Protein AF-A0A929GVY5-F1 (afdb_monomer)

Nearest PDB structures (foldseek):
  7og7-assembly1_A  TM=8.952E-01  e=3.297E-06  Shewanella denitrificans OS217
  3lay-assembly1_G  TM=7.480E-01  e=1.542E+00  Salmonella enterica subsp. enterica serovar Typhimurium
  7xgf-assembly2_D  TM=5.429E-01  e=2.972E-01  synthetic construct
  7xgg-assembly2_D  TM=5.400E-01  e=7.371E-01  synthetic construct

Sequence (280 aa):
MKRARIVMIVMQVFLVLAIASTSLAEEGCPGCGLEITEASPKFTVYYNDGGEKTFGCPHCAMEEVLKGNVKSAKAMDYLRREMIDAKGAFYLKDTEVGGCCEPFWLSFATRKEAEKFSKGFGGEVLAYDEALKVIEAEAGKGRHSHGKGHLCGTMAGMHRGGYIHNYVSMYKNHSKELGLTQSQIAKLSAIDDECSKSCNSLSSKIAGEEESLNKLMQDETINVKAIKKKIKEIHNLRTKLEISHFEHLGKVQKILSLEQRKQCKKMCNKKMGSGWPMTH

Foldseek 3Di:
DVVVVVVVVVVVVVVVPPPPPPPPPQQAFPQPRHGADPLFWWKKFAFPVGDIGIGRAPLSVLVVVVVPRTDFMWTQANPPRDTDGLQQKKKFFQWQDHDHDPVHIHIHNDQVVSVVSCVVTNGDIGHNVRSSVVSVVVVVPPDDDPPPDDDLDPDPGDPPLVCLLVVLVLCLVCVVVLVPDPVLNVQSVVLNVVLSVLSNVLVVVLVVLVVVLVVQVPDPDRPPVVNVVSVVVNVVSSVVNNVSSVVSVVSNVVSHDPVSVVSSVVVVCVVDVDDDPDDD

Secondary structure (DSSP, 8-state):
-HHHHHHHHHHHHHHTTS-----------TTT-----TTS--EEEEETTS-EEEESSHHHHHHHHTTS-EEEEEEEBTTT--EEESTT-EEEEEES--SSSSSEEEEES-HHHHHHHHHHH--EEEEHHHHHHHHHHHHTS------SS------SS---SHHHHHHHHHHHHTTTTTT--HHHHHHHHHHHHHHHHHHHHHHHHHHHHHHHHHHHHSSSS--HHHHHHHHHHHHHHHHHHHHHHHHHHHHHHHHS-HHHHHHHHHHHHHHSSS--S---

Solvent-accessible surface area (backbone atoms only — not comparable to full-atom values): 16202 Å² total; per-residue (Å²): 121,73,70,66,56,52,56,53,50,54,56,53,59,63,64,70,73,76,71,82,70,73,80,78,71,86,68,30,14,83,71,80,58,50,75,64,53,95,84,33,48,47,16,38,41,32,31,72,90,72,50,73,51,64,19,28,27,54,62,53,38,45,59,54,48,72,71,64,63,58,66,49,47,31,29,26,20,67,88,79,69,44,79,38,59,34,76,72,22,22,35,32,37,56,24,82,68,71,69,67,60,86,72,14,43,48,35,24,74,41,62,70,56,38,51,56,48,23,76,78,39,46,42,50,75,27,48,40,72,55,46,48,51,53,51,54,59,50,66,74,50,72,82,78,74,87,64,100,59,89,75,85,65,99,60,91,90,74,93,67,70,70,56,58,57,52,51,47,46,50,52,59,76,41,22,79,84,54,68,56,49,73,68,48,50,52,52,46,50,53,49,46,52,51,46,53,52,50,50,53,55,42,52,53,51,36,52,55,42,49,53,53,41,54,52,52,71,68,45,100,62,82,51,63,72,61,48,56,51,41,53,50,53,38,52,53,43,51,51,50,51,55,51,48,47,53,54,51,50,53,52,52,56,72,67,47,52,73,63,44,52,52,50,50,53,51,52,54,55,71,79,36,97,76,89,76,100,73,88,124

pLDDT: mean 75.65, std 19.76, range [28.97, 98.44]

Structure (mmCIF, N/CA/C/O backbone):
data_AF-A0A929GVY5-F1
#
_entry.id   AF-A0A929GVY5-F1
#
loop_
_atom_site.group_PDB
_atom_site.id
_atom_site.type_symbol
_atom_site.label_atom_id
_atom_site.label_alt_id
_atom_site.label_comp_id
_atom_site.label_asym_id
_atom_site.label_entity_id
_atom_site.label_seq_id
_atom_site.pdbx_PDB_ins_code
_atom_site.Cartn_x
_atom_site.Cartn_y
_atom_site.Cartn_z
_atom_site.occupancy
_atom_site.B_iso_or_equiv
_atom_site.auth_seq_id
_atom_site.auth_comp_id
_atom_site.auth_asym_id
_atom_site.auth_atom_id
_atom_site.pdbx_PDB_model_num
ATOM 1 N N . MET A 1 1 ? 4.838 -6.419 74.921 1.00 54.88 1 MET A N 1
ATOM 2 C CA . MET A 1 1 ? 5.769 -6.143 73.796 1.00 54.88 1 MET A CA 1
ATOM 3 C C . MET A 1 1 ? 5.779 -7.192 72.672 1.00 54.88 1 MET A C 1
ATOM 5 O O . MET A 1 1 ? 6.062 -6.818 71.544 1.00 54.88 1 MET A O 1
ATOM 9 N N . LYS A 1 2 ? 5.449 -8.478 72.907 1.00 49.06 2 LYS A N 1
ATOM 10 C CA . LYS A 1 2 ? 5.465 -9.517 71.846 1.00 49.06 2 LYS A CA 1
ATOM 11 C C . LYS A 1 2 ? 4.244 -9.503 70.900 1.00 49.06 2 LYS A C 1
ATOM 13 O O . LYS A 1 2 ? 4.397 -9.793 69.723 1.00 49.06 2 LYS A O 1
ATOM 18 N N . ARG A 1 3 ? 3.058 -9.090 71.373 1.00 50.12 3 ARG A N 1
ATOM 19 C CA . ARG A 1 3 ? 1.821 -9.033 70.556 1.00 50.12 3 ARG A CA 1
ATOM 20 C C . ARG A 1 3 ? 1.791 -7.880 69.537 1.00 50.12 3 ARG A C 1
ATOM 22 O O . ARG A 1 3 ? 1.293 -8.067 6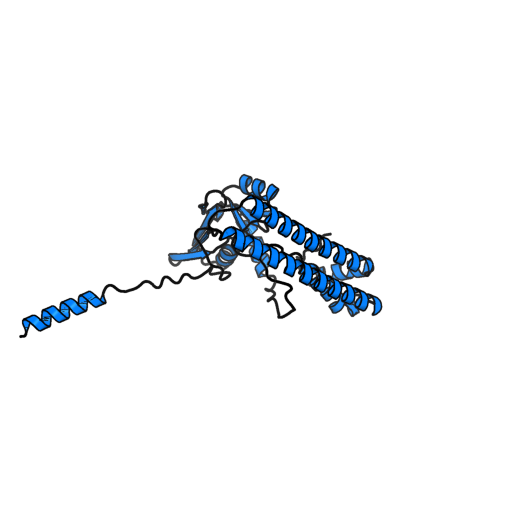8.438 1.00 50.12 3 ARG A O 1
ATOM 29 N N . ALA A 1 4 ? 2.409 -6.739 69.850 1.00 49.00 4 ALA A N 1
ATOM 30 C CA . ALA A 1 4 ? 2.492 -5.590 68.938 1.00 49.00 4 ALA A CA 1
ATOM 31 C C . ALA A 1 4 ? 3.437 -5.825 67.739 1.00 49.00 4 ALA A C 1
ATOM 33 O O . ALA A 1 4 ? 3.231 -5.262 66.670 1.00 49.00 4 ALA A O 1
ATOM 34 N N . ARG A 1 5 ? 4.444 -6.700 67.891 1.00 51.56 5 ARG A N 1
ATOM 35 C CA . ARG A 1 5 ? 5.364 -7.070 66.801 1.00 51.56 5 ARG A CA 1
ATOM 36 C C . ARG A 1 5 ? 4.730 -8.010 65.772 1.00 51.56 5 ARG A C 1
ATOM 38 O O . ARG A 1 5 ? 5.064 -7.920 64.602 1.00 51.56 5 ARG A O 1
ATOM 45 N N . ILE A 1 6 ? 3.793 -8.863 66.185 1.00 52.28 6 ILE A N 1
ATOM 46 C CA . ILE A 1 6 ? 3.123 -9.815 65.283 1.00 52.28 6 ILE A CA 1
ATOM 47 C C . ILE A 1 6 ? 2.071 -9.103 64.420 1.00 52.28 6 ILE A C 1
ATOM 49 O O . ILE A 1 6 ? 1.983 -9.372 63.228 1.00 52.28 6 ILE A O 1
ATOM 53 N N . VAL A 1 7 ? 1.343 -8.131 64.982 1.00 51.41 7 VAL A N 1
ATOM 54 C CA . VAL A 1 7 ? 0.353 -7.340 64.226 1.00 51.41 7 VAL A CA 1
ATOM 55 C C . VAL A 1 7 ? 1.024 -6.462 63.162 1.00 51.41 7 VAL A C 1
ATOM 57 O O . VAL A 1 7 ? 0.523 -6.391 62.046 1.00 51.41 7 VAL A O 1
ATOM 60 N N . MET A 1 8 ? 2.196 -5.875 63.446 1.00 48.75 8 MET A N 1
ATOM 61 C CA . MET A 1 8 ? 2.939 -5.107 62.434 1.00 48.75 8 MET A CA 1
ATOM 62 C C . MET A 1 8 ? 3.498 -5.970 61.296 1.00 48.75 8 MET A C 1
ATOM 64 O O . MET A 1 8 ? 3.489 -5.525 60.153 1.00 48.75 8 MET A O 1
ATOM 68 N N . ILE A 1 9 ? 3.934 -7.205 61.570 1.00 52.16 9 ILE A N 1
ATOM 69 C CA . ILE A 1 9 ? 4.444 -8.105 60.522 1.00 52.16 9 ILE A CA 1
ATOM 70 C C . ILE A 1 9 ? 3.297 -8.575 59.616 1.00 52.16 9 ILE A C 1
ATOM 72 O O . ILE A 1 9 ? 3.448 -8.571 58.401 1.00 52.16 9 ILE A O 1
ATOM 76 N N . VAL A 1 10 ? 2.118 -8.889 60.167 1.00 53.31 10 VAL A N 1
ATOM 77 C CA . VAL A 1 10 ? 0.952 -9.279 59.350 1.00 53.31 10 VAL A CA 1
ATOM 78 C C . VAL A 1 10 ? 0.432 -8.103 58.506 1.00 53.31 10 VAL A C 1
ATOM 80 O O . VAL A 1 10 ? 0.078 -8.305 57.347 1.00 53.31 10 VAL A O 1
ATOM 83 N N . MET A 1 11 ? 0.476 -6.864 59.017 1.00 44.88 11 MET A N 1
ATOM 84 C CA . MET A 1 11 ? 0.124 -5.664 58.235 1.00 44.88 11 MET A CA 1
ATOM 85 C C . MET A 1 11 ? 1.137 -5.341 57.124 1.00 44.88 11 MET A C 1
ATOM 87 O O . MET A 1 11 ? 0.743 -4.838 56.076 1.00 44.88 11 MET A O 1
ATOM 91 N N . GLN A 1 12 ? 2.423 -5.654 57.315 1.00 48.78 12 GLN A N 1
ATOM 92 C CA . GLN A 1 12 ? 3.446 -5.488 56.275 1.00 48.78 12 GLN A CA 1
ATOM 93 C C . GLN A 1 12 ? 3.397 -6.598 55.217 1.00 48.78 12 GLN A C 1
ATOM 95 O O . GLN A 1 12 ? 3.653 -6.325 54.049 1.00 48.78 12 GLN A O 1
ATOM 100 N N . VAL A 1 13 ? 2.999 -7.821 55.582 1.00 48.88 13 VAL A N 1
ATOM 101 C CA . VAL A 1 13 ? 2.826 -8.928 54.622 1.00 48.88 13 VAL A CA 1
ATOM 102 C C . VAL A 1 13 ? 1.607 -8.703 53.716 1.00 48.88 13 VAL A C 1
ATOM 104 O O . VAL A 1 13 ? 1.671 -9.016 52.531 1.00 48.88 13 VAL A O 1
ATOM 107 N N . PHE A 1 14 ? 0.532 -8.081 54.215 1.00 42.81 14 PHE A N 1
ATOM 108 C CA . PHE A 1 14 ? -0.629 -7.729 53.384 1.00 42.81 14 PHE A CA 1
ATOM 109 C C . PHE A 1 14 ? -0.424 -6.489 52.497 1.00 42.81 14 PHE A C 1
ATOM 111 O O . PHE A 1 14 ? -1.098 -6.368 51.477 1.00 42.81 14 PHE A O 1
ATOM 118 N N . LEU A 1 15 ? 0.522 -5.599 52.819 1.00 37.66 15 LEU A N 1
ATOM 119 C CA . LEU A 1 15 ? 0.820 -4.424 51.986 1.00 37.66 15 LEU A CA 1
ATOM 120 C C . LEU A 1 15 ? 1.715 -4.756 50.775 1.00 37.66 15 LEU A C 1
ATOM 122 O O . LEU A 1 15 ? 1.734 -4.011 49.801 1.00 37.66 15 LEU A O 1
ATOM 126 N N . VAL A 1 16 ? 2.419 -5.892 50.797 1.00 44.00 16 VAL A N 1
ATOM 127 C CA . VAL A 1 16 ? 3.289 -6.337 49.688 1.00 44.00 16 VAL A CA 1
ATOM 128 C C . VAL A 1 16 ? 2.514 -7.117 48.608 1.00 44.00 16 VAL A C 1
ATOM 130 O O . VAL A 1 16 ? 3.032 -7.344 47.520 1.00 44.00 16 VAL A O 1
ATOM 133 N N . LEU A 1 17 ? 1.246 -7.474 48.844 1.00 43.03 17 LEU A N 1
ATOM 134 C CA . LEU A 1 17 ? 0.455 -8.319 47.936 1.00 43.03 17 LEU A CA 1
ATOM 135 C C . LEU A 1 17 ? -0.446 -7.571 46.936 1.00 43.03 17 LEU A C 1
ATOM 137 O O . LEU A 1 17 ? -1.192 -8.217 46.206 1.00 43.03 17 LEU A O 1
ATOM 141 N N . ALA A 1 18 ? -0.381 -6.239 46.859 1.00 48.72 18 ALA A N 1
ATOM 142 C CA . ALA A 1 18 ? -1.318 -5.454 46.044 1.00 48.72 18 ALA A CA 1
ATOM 143 C C . ALA A 1 18 ? -0.669 -4.417 45.113 1.00 48.72 18 ALA A C 1
ATOM 145 O O . ALA A 1 18 ? -1.310 -3.433 44.763 1.00 48.72 18 ALA A O 1
ATOM 146 N N . ILE A 1 19 ? 0.580 -4.628 44.682 1.00 49.47 19 ILE A N 1
ATOM 147 C CA . ILE A 1 19 ? 1.158 -3.890 43.544 1.00 49.47 19 ILE A CA 1
ATOM 148 C C . ILE A 1 19 ? 1.972 -4.860 42.677 1.00 49.47 19 ILE A C 1
ATOM 150 O O . ILE A 1 19 ? 3.151 -4.666 42.404 1.00 49.47 19 ILE A O 1
ATOM 154 N N . ALA A 1 20 ? 1.329 -5.932 42.212 1.00 41.22 20 ALA A N 1
ATOM 155 C CA . ALA A 1 20 ? 1.666 -6.446 40.892 1.00 41.22 20 ALA A CA 1
ATOM 156 C C . ALA A 1 20 ? 0.995 -5.496 39.896 1.00 41.22 20 ALA A C 1
ATOM 158 O O . ALA A 1 20 ? -0.083 -5.781 39.378 1.00 41.22 20 ALA A O 1
ATOM 159 N N . SER A 1 21 ? 1.591 -4.315 39.712 1.00 42.34 21 SER A N 1
ATOM 160 C CA . SER A 1 21 ? 1.265 -3.470 38.573 1.00 42.34 21 SER A CA 1
ATOM 161 C C . SER A 1 21 ? 1.604 -4.292 37.345 1.00 42.34 21 SER A C 1
ATOM 163 O O . SER A 1 21 ? 2.770 -4.453 36.991 1.00 42.34 21 SER A O 1
ATOM 165 N N . THR A 1 22 ? 0.567 -4.870 36.752 1.00 39.66 22 THR A N 1
ATOM 166 C CA . THR A 1 22 ? 0.558 -5.322 35.372 1.00 39.66 22 THR A CA 1
ATOM 167 C C . THR A 1 22 ? 1.292 -4.278 34.552 1.00 39.66 22 THR A C 1
ATOM 169 O O . THR 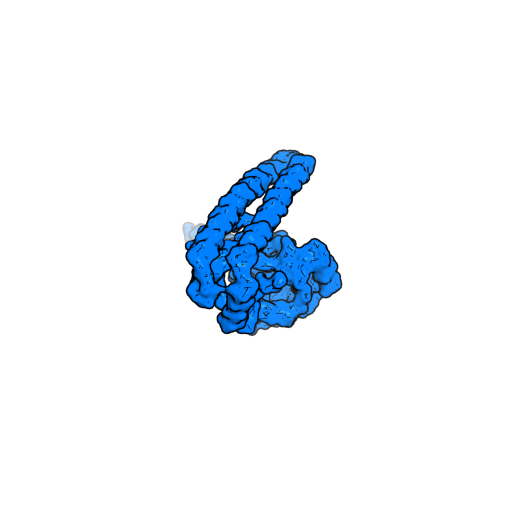A 1 22 ? 0.846 -3.133 34.459 1.00 39.66 22 THR A O 1
ATOM 172 N N . SER A 1 23 ? 2.445 -4.659 34.009 1.00 40.19 23 SER A N 1
ATOM 173 C CA . SER A 1 23 ? 3.084 -3.911 32.943 1.00 40.19 23 SER A CA 1
ATOM 174 C C . SER A 1 23 ? 2.091 -3.886 31.788 1.00 40.19 23 SER A C 1
ATOM 176 O O . SER A 1 23 ? 1.984 -4.853 31.035 1.00 40.19 23 SER A O 1
ATOM 178 N N . LEU A 1 24 ? 1.318 -2.810 31.685 1.00 38.69 24 LEU A N 1
ATOM 179 C CA . LEU A 1 24 ? 0.636 -2.457 30.452 1.00 38.69 24 LEU A CA 1
ATOM 180 C C . LEU A 1 24 ? 1.740 -2.032 29.487 1.00 38.69 24 LEU A C 1
ATOM 182 O O . LEU A 1 24 ? 2.071 -0.857 29.363 1.00 38.69 24 LEU A O 1
ATOM 186 N N . ALA A 1 25 ? 2.401 -3.026 28.900 1.00 41.03 25 ALA A N 1
ATOM 187 C CA . ALA A 1 25 ? 3.203 -2.812 27.722 1.00 41.03 25 ALA A CA 1
ATOM 188 C C . ALA A 1 25 ? 2.199 -2.478 26.616 1.00 41.03 25 ALA A C 1
ATOM 190 O O . ALA A 1 25 ? 1.535 -3.365 26.082 1.00 41.03 25 ALA A O 1
ATOM 191 N N . GLU A 1 26 ? 2.015 -1.189 26.336 1.00 49.00 26 GLU A N 1
ATOM 192 C CA . GLU A 1 26 ? 1.406 -0.761 25.080 1.00 49.00 26 GLU A CA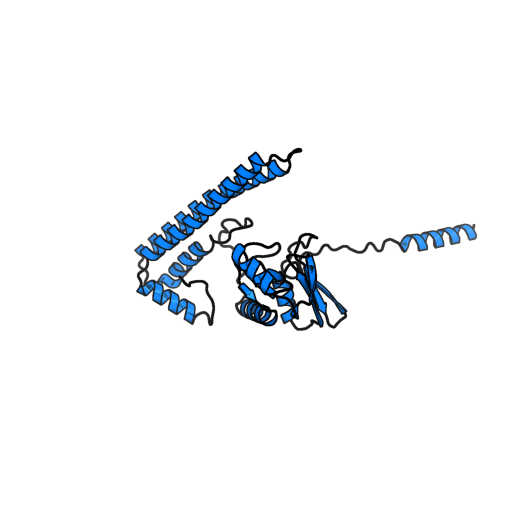 1
ATOM 193 C C . GLU A 1 26 ? 2.407 -1.075 23.967 1.00 49.00 26 GLU A C 1
ATOM 195 O O . GLU A 1 26 ? 3.180 -0.236 23.509 1.00 49.00 26 GLU A O 1
ATOM 200 N N . GLU A 1 27 ? 2.467 -2.354 23.603 1.00 61.09 27 GLU A N 1
ATOM 201 C CA . GLU A 1 27 ? 3.251 -2.808 22.472 1.00 61.09 27 GLU A CA 1
ATOM 202 C C . GLU A 1 27 ? 2.441 -2.529 21.210 1.00 61.09 27 GLU A C 1
ATOM 204 O O . GLU A 1 27 ? 1.310 -2.996 21.050 1.00 61.09 27 GLU A O 1
ATOM 209 N N . GLY A 1 28 ? 3.020 -1.732 20.312 1.00 81.81 28 GLY A N 1
ATOM 210 C CA . GLY A 1 28 ? 2.489 -1.546 18.970 1.00 81.81 28 GLY A CA 1
ATOM 211 C C . GLY A 1 28 ? 2.329 -2.879 18.230 1.00 81.81 28 GLY A C 1
ATOM 212 O O . GLY A 1 28 ? 2.686 -3.956 18.703 1.00 81.81 28 GLY A O 1
ATOM 213 N N . CYS A 1 29 ? 1.790 -2.811 17.020 1.00 86.62 29 CYS A N 1
ATOM 214 C CA . CYS A 1 29 ? 1.511 -3.960 16.174 1.00 86.62 29 CYS A CA 1
ATOM 215 C C . CYS A 1 29 ? 2.707 -4.932 16.116 1.00 86.62 29 CYS A C 1
ATOM 217 O O . CYS A 1 29 ? 3.768 -4.534 15.632 1.00 86.62 29 CYS A O 1
ATOM 219 N N . PRO A 1 30 ? 2.549 -6.217 16.497 1.00 89.50 30 PRO A N 1
ATOM 220 C CA . PRO A 1 30 ? 3.659 -7.175 16.524 1.00 89.50 30 PRO A CA 1
ATOM 221 C C . PRO A 1 30 ? 4.328 -7.415 15.163 1.00 89.50 30 PRO A C 1
ATOM 223 O O . PRO A 1 30 ? 5.425 -7.966 15.104 1.00 89.50 30 PRO A O 1
ATOM 226 N N . GLY A 1 31 ? 3.661 -7.045 14.064 1.00 86.56 31 GLY A N 1
ATOM 227 C CA . GLY A 1 31 ? 4.212 -7.138 12.712 1.00 86.56 31 GLY A CA 1
ATOM 228 C C . GLY A 1 31 ? 5.029 -5.915 12.288 1.00 86.56 31 GLY A C 1
ATOM 229 O O . GLY A 1 31 ? 6.147 -6.072 11.805 1.00 86.56 31 GLY A O 1
ATOM 230 N N . CYS A 1 32 ? 4.487 -4.703 12.454 1.00 83.38 32 CYS A N 1
ATOM 231 C CA . CYS A 1 32 ? 5.079 -3.473 11.902 1.00 83.38 32 CYS A CA 1
ATOM 232 C C . CYS A 1 32 ? 5.550 -2.448 12.948 1.00 83.38 32 CYS A C 1
ATOM 234 O O . CYS A 1 32 ? 6.201 -1.472 12.587 1.00 83.38 32 CYS A O 1
ATOM 236 N N . GLY A 1 33 ? 5.221 -2.641 14.225 1.00 86.38 33 GLY A N 1
ATOM 237 C CA . GLY A 1 33 ? 5.568 -1.746 15.331 1.00 86.38 33 GLY A CA 1
ATOM 238 C C . GLY A 1 33 ? 4.693 -0.496 15.469 1.00 86.38 33 GLY A C 1
ATOM 239 O O . GLY A 1 33 ? 4.877 0.250 16.425 1.00 86.38 33 GLY A O 1
ATOM 240 N N . LEU A 1 34 ? 3.742 -0.250 14.558 1.00 80.94 34 LEU A N 1
ATOM 241 C CA . LEU A 1 34 ? 2.846 0.905 14.656 1.00 80.94 34 LEU A CA 1
ATOM 242 C C . LEU A 1 34 ? 1.864 0.750 15.821 1.00 80.94 34 LEU A C 1
ATOM 244 O O . LEU A 1 34 ? 1.295 -0.322 16.009 1.00 80.94 34 LEU A O 1
ATOM 248 N N . GLU A 1 35 ? 1.622 1.824 16.561 1.00 84.25 35 GLU A N 1
ATOM 249 C CA . GLU A 1 35 ? 0.660 1.859 17.662 1.00 84.25 35 GLU A CA 1
ATOM 250 C C . GLU A 1 35 ? -0.748 1.393 17.234 1.00 84.25 35 GLU A C 1
ATOM 252 O O . GLU A 1 35 ? -1.280 1.803 16.196 1.00 84.25 35 GLU A O 1
ATOM 257 N N . ILE A 1 36 ? -1.360 0.518 18.040 1.00 82.44 36 ILE A N 1
ATOM 258 C CA . ILE A 1 36 ? -2.741 0.062 17.846 1.00 82.44 36 ILE A CA 1
ATOM 259 C C . ILE A 1 36 ? -3.624 0.812 18.836 1.00 82.44 36 ILE A C 1
ATOM 261 O O . ILE A 1 36 ? -3.625 0.519 20.026 1.00 82.44 36 ILE A O 1
ATOM 265 N N . THR A 1 37 ? -4.415 1.746 18.322 1.00 80.44 37 THR A N 1
ATOM 266 C CA . THR A 1 37 ? -5.374 2.526 19.110 1.00 80.44 37 THR A CA 1
ATOM 267 C C . THR A 1 37 ? -6.789 1.962 18.969 1.00 80.44 37 THR A C 1
ATOM 269 O O . THR A 1 37 ? -7.062 1.085 18.142 1.00 80.44 37 THR A O 1
ATOM 272 N N . GLU A 1 38 ? -7.744 2.521 19.712 1.00 73.81 38 GLU A N 1
ATOM 273 C CA . GLU A 1 38 ? -9.168 2.216 19.524 1.00 73.81 38 GLU A CA 1
ATOM 274 C C . GLU A 1 38 ? -9.718 2.626 18.153 1.00 73.81 38 GLU A C 1
ATOM 276 O O . GLU A 1 38 ? -10.756 2.107 17.747 1.00 73.81 38 GLU A O 1
ATOM 281 N N . ALA A 1 39 ? -9.042 3.510 17.414 1.00 74.56 39 ALA A N 1
ATOM 282 C CA . ALA A 1 39 ? -9.409 3.865 16.043 1.00 74.56 39 ALA A CA 1
ATOM 283 C C . ALA A 1 39 ? -8.780 2.924 15.000 1.00 74.56 39 ALA A C 1
ATOM 285 O O . ALA A 1 39 ? -9.308 2.786 13.894 1.00 74.56 39 ALA A O 1
ATOM 286 N N . SER A 1 40 ? -7.683 2.243 15.345 1.00 78.81 40 SER A N 1
ATOM 287 C CA . SER A 1 40 ? -6.991 1.330 14.435 1.00 78.81 40 SER A CA 1
ATOM 288 C C . SER A 1 40 ? -7.900 0.153 14.050 1.00 78.81 40 SER A C 1
ATOM 290 O O . SER A 1 40 ? -8.735 -0.289 14.852 1.00 78.81 40 SER A O 1
ATOM 292 N N . PRO A 1 41 ? -7.800 -0.382 12.821 1.00 85.88 41 PRO A N 1
ATOM 293 C CA . PRO A 1 41 ? -8.310 -1.716 12.530 1.00 85.88 41 PRO A CA 1
ATOM 294 C C . PRO A 1 41 ? -7.655 -2.727 13.477 1.00 85.88 41 PRO A C 1
ATOM 296 O O . PRO A 1 41 ? -6.497 -2.567 13.857 1.00 85.88 41 PRO A O 1
ATOM 299 N N . LYS A 1 42 ? -8.394 -3.764 13.867 1.00 93.31 42 LYS A N 1
ATOM 300 C CA . LYS A 1 42 ? -7.872 -4.832 14.724 1.00 93.31 42 LYS A CA 1
ATOM 301 C C . LYS A 1 42 ? -8.017 -6.168 14.010 1.00 93.31 42 LYS A C 1
ATOM 303 O O . LYS A 1 42 ? -9.030 -6.445 13.370 1.00 93.31 42 LYS A O 1
ATOM 308 N N . PHE A 1 43 ? -6.999 -7.002 14.116 1.00 97.06 43 PHE A N 1
ATOM 309 C CA . PHE A 1 43 ? -7.046 -8.385 13.669 1.00 97.06 43 PHE A CA 1
ATOM 310 C C . PHE A 1 43 ? -6.357 -9.236 14.725 1.00 97.06 43 PHE A C 1
ATOM 312 O O . PHE A 1 43 ? -5.174 -9.052 14.994 1.00 97.06 43 PHE A O 1
ATOM 319 N N . THR A 1 44 ? -7.093 -10.161 15.327 1.00 97.69 44 THR A N 1
ATOM 320 C CA . THR A 1 44 ? -6.608 -10.968 16.446 1.00 97.69 44 THR A CA 1
ATOM 321 C C . THR A 1 44 ? -6.407 -12.407 16.001 1.00 97.69 44 THR A C 1
ATOM 323 O O . THR A 1 44 ? -7.316 -13.044 15.464 1.00 97.69 44 THR A O 1
ATOM 326 N N . VAL A 1 45 ? -5.202 -12.914 16.226 1.00 97.88 45 VAL A N 1
ATOM 327 C CA . VAL A 1 45 ? -4.791 -14.292 15.964 1.00 97.88 45 VAL A CA 1
ATOM 328 C C . VAL A 1 45 ? -4.782 -15.047 17.287 1.00 97.88 45 VAL A C 1
ATOM 330 O O . VAL A 1 45 ? -4.166 -14.591 18.246 1.00 97.88 45 VAL A O 1
ATOM 333 N N . TYR A 1 46 ? -5.443 -16.202 17.324 1.00 97.06 46 TYR A N 1
ATOM 334 C CA . TYR A 1 46 ? -5.486 -17.109 18.469 1.00 97.06 46 TYR A CA 1
ATOM 335 C C . TYR A 1 46 ? -4.656 -18.351 18.153 1.00 97.06 46 TYR A C 1
ATOM 337 O O . TYR A 1 46 ? -4.886 -19.013 17.136 1.00 97.06 46 TYR A O 1
ATOM 345 N N . TYR A 1 47 ? -3.706 -18.681 19.017 1.00 96.50 47 TYR A N 1
ATOM 346 C CA . TYR A 1 47 ? -2.739 -19.756 18.808 1.00 96.50 47 TYR A CA 1
ATOM 347 C C . TYR A 1 47 ? -3.217 -21.083 19.411 1.00 96.50 47 TYR A C 1
ATOM 349 O O . TYR A 1 47 ? -4.143 -21.135 20.225 1.00 96.50 47 TYR A O 1
ATOM 357 N N . ASN A 1 48 ? -2.592 -22.188 18.999 1.00 93.50 48 ASN A N 1
ATOM 358 C CA . ASN A 1 48 ? -2.929 -23.521 19.517 1.00 93.50 48 ASN A CA 1
ATOM 359 C C . ASN A 1 48 ? -2.548 -23.713 20.993 1.00 93.50 48 ASN A C 1
ATOM 361 O O . ASN A 1 48 ? -3.175 -24.514 21.682 1.00 93.50 48 ASN A O 1
ATOM 365 N N . ASP A 1 49 ? -1.558 -22.964 21.479 1.00 92.81 49 ASP A N 1
ATOM 366 C CA . ASP A 1 49 ? -1.106 -22.953 22.876 1.00 92.81 49 ASP A CA 1
ATOM 367 C C . ASP A 1 49 ? -2.007 -22.117 23.808 1.00 92.81 49 ASP A C 1
ATOM 369 O O . ASP A 1 49 ? -1.774 -22.068 25.014 1.00 92.81 49 ASP A O 1
ATOM 373 N N . GLY A 1 50 ? -3.055 -21.490 23.263 1.00 92.56 50 GLY A N 1
ATOM 374 C CA . GLY A 1 50 ? -3.990 -20.644 24.002 1.00 92.56 50 GLY A CA 1
ATOM 375 C C . GLY A 1 50 ? -3.595 -19.168 24.076 1.00 92.56 50 GLY A C 1
ATOM 376 O O . GLY A 1 50 ? -4.377 -18.383 24.608 1.00 92.56 50 GLY A O 1
ATOM 377 N N . GLY A 1 51 ? -2.439 -18.772 23.534 1.00 93.94 51 GLY A N 1
ATOM 378 C CA . GLY A 1 51 ? -2.065 -17.365 23.409 1.00 93.94 51 GLY A CA 1
ATOM 379 C C . GLY A 1 51 ? -2.898 -16.619 22.363 1.00 93.94 51 GLY A C 1
ATOM 380 O O . GLY A 1 51 ? -3.542 -17.220 21.497 1.00 93.94 51 GLY A O 1
ATOM 381 N N . GLU A 1 52 ? -2.829 -15.289 22.391 1.00 95.56 52 GLU A N 1
ATOM 382 C CA . GLU A 1 52 ? -3.384 -14.423 21.349 1.00 95.56 52 GLU A CA 1
ATOM 383 C C . GLU A 1 52 ? -2.463 -13.235 21.048 1.00 95.56 52 GLU A C 1
ATOM 385 O O . GLU A 1 52 ? -1.690 -12.796 21.901 1.00 95.56 52 GLU A O 1
ATOM 390 N N . LYS A 1 53 ? -2.537 -12.715 19.819 1.00 95.06 53 LYS A N 1
ATOM 391 C CA . LYS A 1 53 ? -1.892 -11.457 19.414 1.00 95.06 53 LYS A CA 1
ATOM 392 C C . LYS A 1 53 ? -2.837 -10.634 18.560 1.00 95.06 53 LYS A C 1
ATOM 394 O O . LYS A 1 53 ? -3.488 -11.171 17.664 1.00 95.06 53 LYS A O 1
ATOM 399 N N . THR A 1 54 ? -2.860 -9.327 18.801 1.00 95.12 54 THR A N 1
ATOM 400 C CA . THR A 1 54 ? -3.640 -8.373 18.008 1.00 95.12 54 THR A CA 1
ATOM 401 C C . THR A 1 54 ? -2.721 -7.536 17.130 1.00 95.12 54 THR A C 1
ATOM 403 O O . THR A 1 54 ? -1.701 -7.024 17.579 1.00 95.12 54 THR A O 1
ATOM 406 N N . PHE A 1 55 ? -3.103 -7.399 15.867 1.00 94.88 55 PHE A N 1
ATOM 407 C CA . PHE A 1 55 ? -2.408 -6.648 14.833 1.00 94.88 55 PHE A CA 1
ATOM 408 C C . PHE A 1 55 ? -3.277 -5.480 14.362 1.00 94.88 55 PHE A C 1
ATOM 410 O O . PHE A 1 55 ? -4.507 -5.564 14.377 1.00 94.88 55 PHE A O 1
ATOM 417 N N . GLY A 1 56 ? -2.630 -4.411 13.893 1.00 91.31 56 GLY A N 1
ATOM 418 C CA . GLY A 1 56 ? -3.300 -3.196 13.414 1.00 91.31 56 GLY A CA 1
ATOM 419 C C . GLY A 1 56 ? -3.892 -3.306 12.002 1.00 91.31 56 GLY A C 1
ATOM 420 O O . GLY A 1 56 ? -4.534 -2.374 11.523 1.00 91.31 56 GLY A O 1
ATOM 421 N N . CYS A 1 57 ? -3.649 -4.411 11.291 1.00 92.75 57 CYS A N 1
ATOM 422 C CA . CYS A 1 57 ? -4.166 -4.642 9.944 1.00 92.75 57 CYS A CA 1
ATOM 423 C C . CYS A 1 57 ? -4.253 -6.138 9.601 1.00 92.75 57 CYS A C 1
ATOM 425 O O . CYS A 1 57 ? -3.596 -6.962 10.244 1.00 92.75 57 CYS A O 1
ATOM 427 N N . PRO A 1 58 ? -5.010 -6.493 8.546 1.00 95.38 58 PRO A N 1
ATOM 428 C CA . PRO A 1 58 ? -5.043 -7.853 8.014 1.00 95.38 58 PRO A CA 1
ATOM 429 C C . PRO A 1 58 ? -3.691 -8.339 7.496 1.00 95.38 58 PRO A C 1
ATOM 431 O O . PRO A 1 58 ? -3.372 -9.502 7.690 1.00 95.38 58 PRO A O 1
ATOM 434 N N . HIS A 1 59 ? -2.888 -7.459 6.888 1.00 94.12 59 HIS A N 1
ATOM 435 C CA . HIS A 1 59 ? -1.612 -7.822 6.261 1.00 94.12 59 HIS A CA 1
ATOM 436 C C . HIS A 1 59 ? -0.647 -8.506 7.240 1.00 94.12 59 HIS A C 1
ATOM 438 O O . HIS A 1 59 ? -0.366 -9.694 7.096 1.00 94.12 59 HIS A O 1
ATOM 444 N N . CYS A 1 60 ? -0.235 -7.811 8.306 1.00 92.88 60 CYS A N 1
ATOM 445 C CA . CYS A 1 60 ? 0.672 -8.374 9.310 1.00 92.88 60 CYS A CA 1
ATOM 446 C C . CYS A 1 60 ? 0.081 -9.591 10.036 1.00 92.88 60 CYS A C 1
ATOM 448 O O . CYS A 1 60 ? 0.803 -10.523 10.389 1.00 92.88 60 CYS A O 1
ATOM 450 N N . ALA A 1 61 ? -1.232 -9.594 10.278 1.00 95.19 61 ALA A N 1
ATOM 451 C CA . ALA A 1 61 ? -1.872 -10.723 10.938 1.00 95.19 61 ALA A CA 1
ATOM 452 C C . ALA A 1 61 ? -1.881 -11.975 10.060 1.00 95.19 61 ALA A C 1
ATOM 454 O O . ALA A 1 61 ? -1.688 -13.083 10.549 1.00 95.19 61 ALA A O 1
ATOM 455 N N . MET A 1 62 ? -2.097 -11.816 8.759 1.00 95.81 62 MET A N 1
ATOM 456 C CA . MET A 1 62 ? -2.075 -12.918 7.808 1.00 95.81 62 MET A CA 1
ATOM 457 C C . MET A 1 62 ? -0.658 -13.436 7.553 1.00 95.81 62 MET A C 1
ATOM 459 O O . MET A 1 62 ? -0.486 -14.642 7.404 1.00 95.81 62 MET A O 1
ATOM 463 N N . GLU A 1 63 ? 0.366 -12.578 7.597 1.00 93.25 63 GLU A N 1
ATOM 464 C CA . GLU A 1 63 ? 1.763 -13.034 7.653 1.00 93.25 63 GLU A CA 1
ATOM 465 C C . GLU A 1 63 ? 2.013 -13.936 8.870 1.00 93.25 63 GLU A C 1
ATOM 467 O O . GLU A 1 63 ? 2.708 -14.947 8.769 1.00 93.25 63 GLU A O 1
ATOM 472 N N . GLU A 1 64 ? 1.433 -13.599 10.025 1.00 93.69 64 GLU A N 1
ATOM 473 C CA . GLU A 1 64 ? 1.503 -14.443 11.220 1.00 93.69 64 GLU A CA 1
ATOM 474 C C . GLU A 1 64 ? 0.736 -15.759 11.037 1.00 93.69 64 GLU A C 1
ATOM 476 O O . GLU A 1 64 ? 1.241 -16.817 11.413 1.00 93.69 64 GLU A O 1
ATOM 481 N N . VAL A 1 65 ? -0.446 -15.721 10.411 1.00 95.00 65 VAL A N 1
ATOM 482 C CA . VAL A 1 65 ? -1.223 -16.926 10.073 1.00 95.00 65 VAL A CA 1
ATOM 483 C C . VAL A 1 65 ? -0.408 -17.899 9.225 1.00 95.00 65 VAL A C 1
ATOM 485 O O . VAL A 1 65 ? -0.409 -19.098 9.510 1.00 95.00 65 VAL A O 1
ATOM 488 N N . LEU A 1 66 ? 0.332 -17.402 8.231 1.00 93.88 66 LEU A N 1
ATOM 489 C CA . LEU A 1 66 ? 1.164 -18.230 7.351 1.00 93.88 66 LEU A CA 1
ATOM 490 C C . LEU A 1 66 ? 2.305 -18.958 8.083 1.00 93.88 66 LEU A C 1
ATOM 492 O O . LEU A 1 66 ? 2.831 -19.938 7.562 1.00 93.88 66 LEU A O 1
ATOM 496 N N . LYS A 1 67 ? 2.662 -18.556 9.312 1.00 91.00 67 LYS A N 1
ATOM 497 C CA . LYS A 1 67 ? 3.642 -19.286 10.142 1.00 91.00 67 LYS A CA 1
ATOM 498 C C . LYS A 1 67 ? 3.085 -20.597 10.714 1.00 91.00 67 LYS A C 1
ATOM 500 O O . LYS A 1 67 ? 3.845 -21.384 11.272 1.00 91.00 67 LYS A O 1
ATOM 505 N N . GLY A 1 68 ? 1.778 -20.844 10.593 1.00 84.94 68 GLY A N 1
ATOM 506 C CA . GLY A 1 68 ? 1.165 -22.161 10.795 1.00 84.94 68 GLY A CA 1
ATOM 507 C C . GLY A 1 68 ? 0.772 -22.536 12.230 1.00 84.94 68 GLY A C 1
ATOM 508 O O . GLY A 1 68 ? 0.102 -23.548 12.412 1.00 84.94 68 GLY A O 1
ATOM 509 N N . ASN A 1 69 ? 1.101 -21.741 13.256 1.00 89.12 69 ASN A N 1
ATOM 510 C CA . ASN A 1 69 ? 0.739 -22.045 14.655 1.00 89.12 69 ASN A CA 1
ATOM 511 C C . ASN A 1 69 ? -0.617 -21.445 15.100 1.00 89.12 69 ASN A C 1
ATOM 513 O O . ASN A 1 69 ? -0.805 -21.088 16.262 1.00 89.12 69 ASN A O 1
ATOM 517 N N . VAL A 1 70 ? -1.571 -21.289 14.181 1.00 93.44 70 VAL A N 1
ATOM 518 C CA . VAL A 1 70 ? -2.830 -20.571 14.439 1.00 93.44 70 VAL A CA 1
ATOM 519 C C . VAL A 1 70 ? -4.012 -21.530 14.570 1.00 93.44 70 VAL A C 1
ATOM 521 O O . VAL A 1 70 ? -4.244 -22.363 13.698 1.00 93.44 70 VAL A O 1
ATOM 524 N N . LYS A 1 71 ? -4.794 -21.367 15.642 1.00 95.88 71 LYS A N 1
ATOM 525 C CA . LYS A 1 71 ? -6.051 -22.087 15.894 1.00 95.88 71 LYS A CA 1
ATOM 526 C C . LYS A 1 71 ? -7.232 -21.426 15.185 1.00 95.88 71 LYS A C 1
ATOM 528 O O . LYS A 1 71 ? -8.023 -22.087 14.515 1.00 95.88 71 LYS A O 1
ATOM 533 N N . SER A 1 72 ? -7.365 -20.113 15.344 1.00 97.25 72 SER A N 1
ATOM 534 C CA . SER A 1 72 ? -8.427 -19.303 14.740 1.00 97.25 72 SER A CA 1
ATOM 535 C C . SER A 1 72 ? -7.989 -17.849 14.646 1.00 97.25 72 SER A C 1
ATOM 537 O O . SER A 1 72 ? -7.048 -17.437 15.319 1.00 97.25 72 SER A O 1
ATOM 539 N N . ALA A 1 73 ? -8.691 -17.045 13.856 1.00 97.88 73 ALA A N 1
ATOM 540 C CA . ALA A 1 73 ? -8.445 -15.616 13.801 1.00 97.88 73 ALA A CA 1
ATOM 541 C C . ALA A 1 73 ? -9.744 -14.836 13.612 1.00 97.88 73 ALA A C 1
ATOM 543 O O . ALA A 1 73 ? -10.696 -15.333 13.007 1.00 97.88 73 ALA A O 1
ATOM 544 N N . LYS A 1 74 ? -9.764 -13.607 14.122 1.00 98.44 74 LYS A N 1
ATOM 545 C CA . LYS A 1 74 ? -10.859 -12.662 13.933 1.00 98.44 74 LYS A CA 1
ATOM 546 C C . LYS A 1 74 ? -10.341 -11.379 13.314 1.00 98.44 74 LYS A C 1
ATOM 548 O O . LYS A 1 74 ? -9.310 -10.859 13.733 1.00 98.44 74 LYS A O 1
ATOM 553 N N . ALA A 1 75 ? -11.086 -10.856 12.357 1.00 97.44 75 ALA A N 1
ATOM 554 C C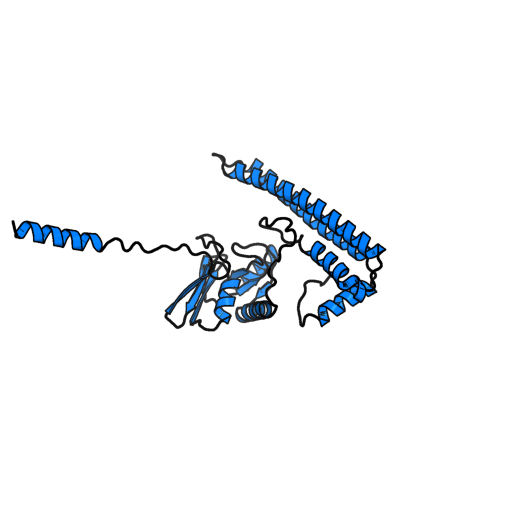A . ALA A 1 75 ? -10.806 -9.587 11.709 1.00 97.44 75 ALA A CA 1
ATOM 555 C C . ALA A 1 75 ? -11.870 -8.569 12.116 1.00 97.44 75 ALA A C 1
ATOM 557 O O . ALA A 1 75 ? -13.029 -8.927 12.278 1.00 97.44 75 ALA A O 1
ATOM 558 N N . MET A 1 76 ? -11.505 -7.305 12.279 1.00 94.81 76 MET A N 1
ATOM 559 C CA . MET A 1 76 ? -12.484 -6.247 12.495 1.00 94.81 76 MET A CA 1
ATOM 560 C C . MET A 1 76 ? -13.099 -5.813 11.163 1.00 94.81 76 MET A C 1
ATOM 562 O O . MET A 1 76 ? -12.372 -5.395 10.259 1.00 94.81 76 MET A O 1
ATOM 566 N N . ASP A 1 77 ? -14.427 -5.868 11.059 1.00 92.50 77 ASP A N 1
ATOM 567 C CA . ASP A 1 77 ? -15.169 -5.275 9.948 1.00 92.50 77 ASP A CA 1
ATOM 568 C C . ASP A 1 77 ? -14.942 -3.762 9.926 1.00 92.50 77 ASP A C 1
ATOM 570 O O . ASP A 1 77 ? -15.166 -3.067 10.919 1.00 92.50 77 ASP A O 1
ATOM 574 N N . TYR A 1 78 ? -14.497 -3.241 8.788 1.00 87.75 78 TYR A N 1
ATOM 575 C CA . TYR A 1 78 ? -14.112 -1.843 8.663 1.00 87.75 78 TYR A CA 1
ATOM 576 C C . TYR A 1 78 ? -15.294 -0.886 8.860 1.00 87.75 78 TYR A C 1
ATOM 578 O O . TYR A 1 78 ? -15.125 0.181 9.448 1.00 87.75 78 TYR A O 1
ATOM 586 N N . LEU A 1 79 ? -16.493 -1.265 8.406 1.00 80.56 79 LEU A N 1
ATOM 587 C CA . LEU A 1 79 ? -17.672 -0.399 8.462 1.00 80.56 79 LEU A CA 1
ATOM 588 C C . LEU A 1 79 ? -18.336 -0.412 9.841 1.00 80.56 79 LEU A C 1
ATOM 590 O O . LEU A 1 79 ? -18.753 0.634 10.330 1.00 80.56 79 LEU A O 1
ATOM 594 N N . ARG A 1 80 ? -18.457 -1.592 10.455 1.00 84.44 80 ARG A N 1
ATOM 595 C CA . ARG A 1 80 ? -19.212 -1.808 11.700 1.00 84.44 80 ARG A CA 1
ATOM 596 C C . ARG A 1 80 ? -18.342 -1.854 12.944 1.00 84.44 80 ARG A C 1
ATOM 598 O O . ARG A 1 80 ? -18.877 -1.754 14.040 1.00 84.44 80 ARG A O 1
ATOM 605 N N . ARG A 1 81 ? -17.020 -1.990 12.788 1.00 85.19 81 ARG A N 1
ATOM 606 C CA . ARG A 1 81 ? -16.045 -2.134 13.885 1.00 85.19 81 ARG A CA 1
ATOM 607 C C . ARG A 1 81 ? -16.264 -3.389 14.743 1.00 85.19 81 ARG A C 1
ATOM 609 O O . ARG A 1 81 ? -15.767 -3.470 15.862 1.00 85.19 81 ARG A O 1
ATOM 616 N N . GLU A 1 82 ? -16.967 -4.387 14.217 1.00 85.75 82 GLU A N 1
ATOM 617 C CA . GLU A 1 82 ? -17.236 -5.655 14.900 1.00 85.75 82 GLU A CA 1
ATOM 618 C C . GLU A 1 82 ? -16.192 -6.714 14.528 1.00 85.75 82 GLU A C 1
ATOM 620 O O . GLU A 1 82 ? -15.756 -6.794 13.380 1.00 85.75 82 GLU A O 1
ATOM 625 N N . MET A 1 83 ? -15.800 -7.553 15.491 1.00 94.62 83 MET A N 1
ATOM 626 C CA . MET A 1 83 ? -14.888 -8.672 15.233 1.00 94.62 83 MET A CA 1
ATOM 627 C C . MET A 1 83 ? -15.646 -9.834 14.584 1.00 94.62 83 MET A C 1
ATOM 629 O O . MET A 1 83 ? -16.454 -10.501 15.231 1.00 94.62 83 MET A O 1
ATOM 633 N N . ILE A 1 84 ? -15.336 -10.102 13.322 1.00 97.56 84 ILE A N 1
ATOM 634 C CA . ILE A 1 84 ? -15.893 -11.178 12.500 1.00 97.56 84 ILE A CA 1
ATOM 635 C C . ILE A 1 84 ? -14.890 -12.326 12.343 1.00 97.56 84 ILE A C 1
ATOM 637 O O . ILE A 1 84 ? -13.689 -12.159 12.570 1.00 97.56 84 ILE A O 1
ATOM 641 N N . ASP A 1 85 ? -15.377 -13.509 11.963 1.00 97.75 85 ASP A N 1
ATOM 642 C CA . ASP A 1 85 ? -14.505 -14.631 11.606 1.00 97.75 85 ASP A CA 1
ATOM 643 C C . ASP A 1 85 ? -13.613 -14.249 10.417 1.00 97.75 85 ASP A C 1
ATOM 645 O O . ASP A 1 85 ? -14.105 -13.784 9.389 1.00 97.75 85 ASP A O 1
ATOM 649 N N . ALA A 1 86 ? -12.297 -14.431 10.558 1.00 97.94 86 ALA A N 1
ATOM 650 C CA . ALA A 1 86 ? -11.358 -14.026 9.518 1.00 97.94 86 ALA A CA 1
ATOM 651 C C . ALA A 1 86 ? -11.519 -14.868 8.241 1.00 97.94 86 ALA A C 1
ATOM 653 O O . ALA A 1 86 ? -11.460 -14.333 7.138 1.00 97.94 86 ALA A O 1
ATOM 654 N N . LYS A 1 87 ? -11.781 -16.175 8.360 1.00 97.56 87 LYS A N 1
ATOM 655 C CA . LYS A 1 87 ? -11.904 -17.052 7.184 1.00 97.56 87 LYS A CA 1
ATOM 656 C C . LYS A 1 87 ? -13.125 -16.705 6.333 1.00 97.56 87 LYS A C 1
ATOM 658 O O . LYS A 1 87 ? -13.064 -16.818 5.113 1.00 97.56 87 LYS A O 1
ATOM 663 N N . GLY A 1 88 ? -14.215 -16.272 6.967 1.00 96.19 88 GLY A N 1
ATOM 664 C CA . GLY A 1 88 ? -15.433 -15.814 6.296 1.00 96.19 88 GLY A CA 1
ATOM 665 C C . GLY A 1 88 ? -15.400 -14.368 5.785 1.00 96.19 88 GLY A C 1
ATOM 666 O O . GLY A 1 88 ? -16.357 -13.945 5.136 1.00 96.19 88 GLY A O 1
ATOM 667 N N . ALA A 1 89 ? -14.347 -13.601 6.079 1.00 98.31 89 ALA A N 1
ATOM 668 C CA . ALA A 1 89 ? -14.244 -12.195 5.704 1.00 98.31 89 ALA A CA 1
ATOM 669 C C . ALA A 1 89 ? -13.687 -11.989 4.283 1.00 98.31 89 ALA A C 1
ATOM 671 O O . ALA A 1 89 ? -13.109 -12.881 3.657 1.00 98.31 89 ALA A O 1
ATOM 672 N N . PHE A 1 90 ? -13.837 -10.760 3.794 1.00 98.44 90 PHE A N 1
ATOM 673 C CA . PHE A 1 90 ? -13.272 -10.276 2.538 1.00 98.44 90 PHE A CA 1
ATOM 674 C C . PHE A 1 90 ? -12.299 -9.140 2.814 1.00 98.44 90 PHE A C 1
ATOM 676 O O . PHE A 1 90 ? -12.535 -8.306 3.686 1.00 98.44 90 PHE A O 1
ATOM 683 N N . TYR A 1 91 ? -11.220 -9.088 2.050 1.00 97.94 91 TYR A N 1
ATOM 684 C CA . TYR A 1 91 ? -10.096 -8.205 2.303 1.00 97.94 91 TYR A CA 1
ATOM 685 C C . TYR A 1 91 ?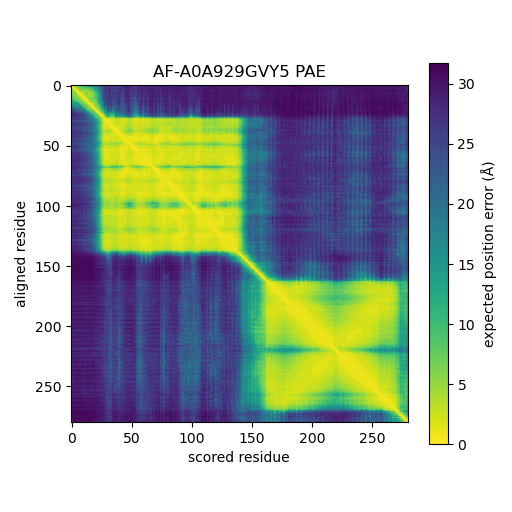 -9.886 -7.282 1.124 1.00 97.94 91 TYR A C 1
ATOM 687 O O . TYR A 1 91 ? -9.735 -7.734 -0.005 1.00 97.94 91 TYR A O 1
ATOM 695 N N . LEU A 1 92 ? -9.893 -5.983 1.390 1.00 94.81 92 LEU A N 1
ATOM 696 C CA . LEU A 1 92 ? -9.585 -4.979 0.391 1.00 94.81 92 LEU A CA 1
ATOM 697 C C . LEU A 1 92 ? -8.115 -4.603 0.521 1.00 94.81 92 LEU A C 1
ATOM 699 O O . LEU A 1 92 ? -7.728 -3.967 1.500 1.00 94.81 92 LEU A O 1
ATOM 703 N N . LYS A 1 93 ? -7.321 -5.012 -0.460 1.00 93.31 93 LYS A N 1
ATOM 704 C CA . LYS A 1 93 ? -5.892 -4.727 -0.565 1.00 93.31 93 LYS A CA 1
ATOM 705 C C . LYS A 1 93 ? -5.658 -3.456 -1.376 1.00 93.31 93 LYS A C 1
ATOM 707 O O . LYS A 1 93 ? -6.312 -3.263 -2.395 1.00 93.31 93 LYS A O 1
ATOM 712 N N . ASP A 1 94 ? -4.649 -2.674 -0.996 1.00 86.19 94 ASP A N 1
ATOM 713 C CA . ASP A 1 94 ? -4.141 -1.528 -1.769 1.00 86.19 94 ASP A CA 1
ATOM 714 C C . ASP A 1 94 ? -5.222 -0.469 -2.042 1.00 86.19 94 ASP A C 1
ATOM 716 O O . ASP A 1 94 ? -5.349 0.081 -3.134 1.00 86.19 94 ASP A O 1
ATOM 720 N N . THR A 1 95 ? -6.060 -0.229 -1.033 1.00 73.94 95 THR A N 1
ATOM 721 C CA . THR A 1 95 ? -7.019 0.879 -1.042 1.00 73.94 95 THR A CA 1
ATOM 722 C C . THR A 1 95 ? -6.339 2.183 -0.625 1.00 73.94 95 THR A C 1
ATOM 724 O O . THR A 1 95 ? -5.343 2.177 0.092 1.00 73.94 95 THR A O 1
ATOM 727 N N . GLU A 1 96 ? -6.889 3.316 -1.052 1.00 71.12 96 GLU A N 1
ATOM 728 C CA . GLU A 1 96 ? -6.405 4.658 -0.710 1.00 71.12 96 GLU A CA 1
ATOM 729 C C . GLU A 1 96 ? -6.646 5.037 0.763 1.00 71.12 96 GLU A C 1
ATOM 731 O O . GLU A 1 96 ? -6.068 6.008 1.250 1.00 71.12 96 GLU A O 1
ATOM 736 N N . VAL A 1 97 ? -7.498 4.293 1.482 1.00 69.69 97 VAL A N 1
ATOM 737 C CA . VAL A 1 97 ? -7.886 4.588 2.869 1.00 69.69 97 VAL A CA 1
ATOM 738 C C . VAL A 1 97 ? -7.455 3.459 3.802 1.00 69.69 97 VAL A C 1
ATOM 740 O O . VAL A 1 97 ? -7.848 2.310 3.632 1.00 69.69 97 VAL A O 1
ATOM 743 N N . GLY A 1 98 ? -6.712 3.793 4.856 1.00 73.31 98 GLY A N 1
ATOM 744 C CA . GLY A 1 98 ? -6.342 2.849 5.907 1.00 73.31 98 GLY A CA 1
ATOM 745 C C . GLY A 1 98 ? -5.738 3.533 7.128 1.00 73.31 98 GLY A C 1
ATOM 746 O O . GLY A 1 98 ? -5.684 4.757 7.198 1.00 73.31 98 GLY A O 1
ATOM 747 N N . GLY A 1 99 ? -5.328 2.735 8.118 1.00 67.75 99 GLY A N 1
ATOM 748 C CA . GLY A 1 99 ? -4.889 3.253 9.423 1.00 67.75 99 GLY A CA 1
ATOM 749 C C . GLY A 1 99 ? -3.742 2.487 10.079 1.00 67.75 99 GLY A C 1
ATOM 750 O O . GLY A 1 99 ? -3.541 2.630 11.277 1.00 67.75 99 GLY A O 1
ATOM 751 N N . CYS A 1 100 ? -3.028 1.647 9.322 1.00 77.50 100 CYS A N 1
ATOM 752 C CA . CYS A 1 100 ? -1.869 0.901 9.816 1.00 77.50 100 CYS A CA 1
ATOM 753 C C . CYS A 1 100 ? -0.644 1.164 8.926 1.00 77.50 100 CYS A C 1
ATOM 755 O O . CYS A 1 100 ? -0.058 2.238 8.995 1.00 77.50 100 CYS A O 1
ATOM 757 N N . CYS A 1 101 ? -0.277 0.230 8.050 1.00 70.38 101 CYS A N 1
ATOM 758 C CA . CYS A 1 101 ? 0.828 0.359 7.102 1.00 70.38 101 CYS A CA 1
ATOM 759 C C . CYS A 1 101 ? 0.331 0.343 5.649 1.00 70.38 101 CYS A C 1
ATOM 761 O O . CYS A 1 101 ? -0.695 -0.270 5.354 1.00 70.38 101 CYS A O 1
ATOM 763 N N . GLU A 1 102 ? 1.060 1.023 4.757 1.00 71.00 102 GLU A N 1
ATOM 764 C CA . GLU A 1 102 ? 0.865 0.915 3.306 1.00 71.00 102 GLU A CA 1
ATOM 765 C C . GLU A 1 102 ? 1.579 -0.342 2.749 1.00 71.00 102 GLU A C 1
ATOM 767 O O . GLU A 1 102 ? 2.674 -0.665 3.222 1.00 71.00 102 GLU A O 1
ATOM 772 N N . PRO A 1 103 ? 1.015 -1.033 1.734 1.00 80.75 103 PRO A N 1
ATOM 773 C CA . PRO A 1 103 ? -0.302 -0.781 1.138 1.00 80.75 103 PRO A CA 1
ATOM 774 C C . PRO A 1 103 ? -1.416 -1.067 2.147 1.00 80.75 103 PRO A C 1
ATOM 776 O O . PRO A 1 103 ? -1.290 -1.986 2.949 1.00 80.75 103 PRO A O 1
ATOM 779 N N . PHE A 1 104 ? -2.498 -0.285 2.139 1.00 85.12 104 PHE A N 1
ATOM 780 C CA . PHE A 1 104 ? -3.544 -0.448 3.148 1.00 85.12 104 PHE A CA 1
ATOM 781 C C . PHE A 1 104 ? -4.387 -1.697 2.904 1.00 85.12 104 PHE A C 1
ATOM 783 O O . PHE A 1 104 ? -4.748 -2.018 1.771 1.00 85.12 104 PHE A O 1
ATOM 790 N N . TRP A 1 105 ? -4.729 -2.373 4.001 1.00 93.88 105 TRP A N 1
ATOM 791 C CA . TRP A 1 105 ? -5.611 -3.533 4.008 1.00 93.88 105 TRP A CA 1
ATOM 792 C C . TRP A 1 105 ? -6.769 -3.314 4.970 1.00 93.88 105 TRP A C 1
ATOM 794 O O . TRP A 1 105 ? -6.556 -3.001 6.144 1.00 93.88 105 TRP A O 1
ATOM 804 N N . LEU A 1 106 ? -7.987 -3.535 4.484 1.00 94.69 106 LEU A N 1
ATOM 805 C CA . LEU A 1 106 ? -9.222 -3.457 5.264 1.00 94.69 106 LEU A CA 1
ATOM 806 C C . LEU A 1 106 ? -9.968 -4.792 5.206 1.00 94.69 106 LEU A C 1
ATOM 808 O O . LEU A 1 106 ? -9.854 -5.513 4.217 1.00 94.69 106 LEU A O 1
ATOM 812 N N . SER A 1 107 ? -10.750 -5.110 6.241 1.00 96.88 107 SER A N 1
ATOM 813 C CA . SER A 1 107 ? -11.604 -6.309 6.263 1.00 96.88 107 SER A CA 1
ATOM 814 C C . SER A 1 107 ? -13.073 -5.921 6.187 1.00 96.88 107 SER A C 1
ATOM 816 O O . SER A 1 107 ? -13.481 -4.918 6.767 1.00 96.88 107 SER A O 1
ATOM 818 N N . PHE A 1 108 ? -13.871 -6.739 5.516 1.00 95.75 108 PHE A N 1
ATOM 819 C CA . PHE A 1 108 ? -15.307 -6.566 5.358 1.00 95.75 108 PHE A CA 1
ATOM 820 C C . PHE A 1 108 ? -16.018 -7.895 5.599 1.00 95.75 108 PHE A C 1
ATOM 822 O O . PHE A 1 108 ? -15.572 -8.945 5.135 1.00 95.75 108 PHE A O 1
ATOM 829 N N . ALA A 1 109 ? -17.167 -7.842 6.261 1.00 92.25 109 ALA A N 1
ATOM 830 C CA . ALA A 1 109 ? -18.022 -8.998 6.496 1.00 92.25 109 ALA A CA 1
ATOM 831 C C . ALA A 1 109 ? -18.595 -9.579 5.197 1.00 92.25 109 ALA A C 1
ATOM 833 O O . ALA A 1 109 ? -18.874 -10.772 5.121 1.00 92.25 109 ALA A O 1
ATOM 834 N N . THR A 1 110 ? -18.784 -8.749 4.163 1.00 89.06 110 THR A N 1
ATOM 835 C CA . THR A 1 110 ? -19.360 -9.190 2.888 1.00 89.06 110 THR A CA 1
ATOM 836 C C . THR A 1 110 ? -18.582 -8.675 1.682 1.00 89.06 110 THR A C 1
ATOM 838 O O . THR A 1 110 ? -18.152 -7.520 1.632 1.00 89.06 110 THR A O 1
ATOM 841 N N . ARG A 1 111 ? -18.485 -9.510 0.638 1.00 94.06 111 ARG A N 1
ATOM 842 C CA . ARG A 1 111 ? -17.840 -9.140 -0.632 1.00 94.06 111 ARG A CA 1
ATOM 843 C C . ARG A 1 111 ? -18.478 -7.909 -1.265 1.00 94.06 111 ARG A C 1
ATOM 845 O O . ARG A 1 111 ? -17.786 -7.030 -1.759 1.00 94.06 111 ARG A O 1
ATOM 852 N N . LYS A 1 112 ? -19.810 -7.830 -1.211 1.00 87.50 112 LYS A N 1
ATOM 853 C CA . LYS A 1 112 ? -20.596 -6.728 -1.781 1.00 87.50 112 LYS A CA 1
ATOM 854 C C . LYS A 1 112 ? -20.213 -5.373 -1.178 1.00 87.50 112 LYS A C 1
ATOM 856 O O . LYS A 1 112 ? -20.238 -4.364 -1.880 1.00 87.50 112 LYS A O 1
ATOM 861 N N . GLU A 1 113 ? -19.904 -5.333 0.115 1.00 80.31 113 GLU A N 1
ATOM 862 C CA . GLU A 1 113 ? -19.478 -4.111 0.804 1.00 80.31 113 GLU A CA 1
ATOM 863 C C . GLU A 1 113 ? -18.042 -3.745 0.447 1.00 80.31 113 GLU A C 1
ATOM 865 O O . GLU A 1 113 ? -17.798 -2.595 0.087 1.00 80.31 113 GLU A O 1
ATOM 870 N N . ALA A 1 114 ? -17.138 -4.727 0.429 1.00 84.50 114 ALA A N 1
ATOM 871 C CA . ALA A 1 114 ? -15.763 -4.532 -0.023 1.00 84.50 114 ALA A CA 1
ATOM 872 C C . ALA A 1 114 ? -15.707 -3.997 -1.467 1.00 84.50 114 ALA A C 1
ATOM 874 O O . ALA A 1 114 ? -15.008 -3.028 -1.746 1.00 84.50 114 ALA A O 1
ATOM 875 N N . GLU A 1 115 ? -16.502 -4.561 -2.382 1.00 83.38 115 GLU A N 1
ATOM 876 C CA . GLU A 1 115 ? -16.591 -4.115 -3.781 1.00 83.38 115 GLU A CA 1
ATOM 877 C C . GLU A 1 115 ? -17.171 -2.706 -3.912 1.00 83.38 115 GLU A C 1
ATOM 879 O O . GLU A 1 115 ? -16.716 -1.912 -4.736 1.00 83.38 115 GLU A O 1
ATOM 884 N N . LYS A 1 116 ? -18.191 -2.370 -3.114 1.00 77.56 116 LYS A N 1
ATOM 885 C CA . LYS A 1 116 ? -18.727 -1.004 -3.080 1.00 77.56 116 LYS A CA 1
ATOM 886 C C . LYS A 1 116 ? -17.682 -0.011 -2.586 1.00 77.56 116 LYS A C 1
ATOM 888 O O . LYS A 1 116 ? -17.593 1.073 -3.154 1.00 77.56 116 LYS A O 1
ATOM 893 N N . PHE A 1 117 ? -16.917 -0.374 -1.559 1.00 74.69 117 PHE A N 1
ATOM 894 C CA . PHE A 1 117 ? -15.855 0.470 -1.026 1.00 74.69 117 PHE A CA 1
ATOM 895 C C . PHE A 1 117 ? -14.718 0.639 -2.045 1.00 74.69 117 PHE A C 1
ATOM 897 O O . PHE A 1 117 ? -14.323 1.764 -2.340 1.00 74.69 117 PHE A O 1
ATOM 904 N N . SER A 1 118 ? -14.291 -0.457 -2.681 1.00 75.31 118 SER A N 1
ATOM 905 C CA . SER A 1 118 ? -13.285 -0.474 -3.754 1.00 75.31 118 SER A CA 1
ATOM 906 C C . SER A 1 118 ? -13.629 0.471 -4.911 1.00 75.31 118 SER A C 1
ATOM 908 O O . SER A 1 118 ? -12.773 1.205 -5.395 1.00 75.31 118 SER A O 1
ATOM 910 N N . LYS A 1 119 ? -14.906 0.554 -5.313 1.00 68.56 119 LYS A N 1
ATOM 911 C CA . LYS A 1 119 ? -15.345 1.497 -6.361 1.00 68.56 119 LYS A CA 1
ATOM 912 C C . LYS A 1 119 ? -15.088 2.969 -6.021 1.00 68.56 119 LYS A C 1
ATOM 914 O O . LYS A 1 119 ? -14.970 3.769 -6.943 1.00 68.56 119 LYS A O 1
ATOM 919 N N . GLY A 1 120 ? -15.072 3.327 -4.737 1.00 58.69 120 GLY A N 1
ATOM 920 C CA . GLY A 1 120 ? -14.854 4.701 -4.277 1.00 58.69 120 GLY A CA 1
ATOM 921 C C . GLY A 1 120 ? -13.406 5.007 -3.899 1.00 58.69 120 GLY A C 1
ATOM 922 O O . GLY A 1 120 ? -12.967 6.134 -4.093 1.00 58.69 120 GLY A O 1
ATOM 923 N N . PHE A 1 121 ? -12.683 4.014 -3.377 1.00 70.81 121 PHE A N 1
ATOM 924 C CA . PHE A 1 121 ? -11.376 4.195 -2.731 1.00 70.81 121 PHE A CA 1
ATOM 925 C C . PHE A 1 121 ? -10.285 3.273 -3.294 1.00 70.81 121 PHE A C 1
ATOM 927 O O . PHE A 1 121 ? -9.260 3.054 -2.647 1.00 70.81 121 PHE A O 1
ATOM 934 N N . GLY A 1 122 ? -10.517 2.686 -4.469 1.00 70.62 122 GLY A N 1
ATOM 935 C CA . GLY A 1 122 ? -9.589 1.764 -5.116 1.00 70.62 122 GLY A CA 1
ATOM 936 C C . GLY A 1 122 ? -9.360 0.467 -4.334 1.00 70.62 122 GLY A C 1
ATOM 937 O O . GLY A 1 122 ? -10.009 0.184 -3.326 1.00 70.62 122 GLY A O 1
ATOM 938 N N . GLY A 1 123 ? -8.406 -0.325 -4.812 1.00 82.50 123 GLY A N 1
ATOM 939 C CA . GLY A 1 123 ? -8.011 -1.587 -4.197 1.00 82.50 123 GLY A CA 1
ATOM 940 C C . GLY A 1 123 ? -8.708 -2.823 -4.764 1.00 82.50 123 GLY A C 1
ATOM 941 O O . GLY A 1 123 ? -9.728 -2.750 -5.453 1.00 82.50 123 GLY A O 1
ATOM 942 N N . GLU A 1 124 ? -8.128 -3.977 -4.460 1.00 93.38 124 GLU A N 1
ATOM 943 C CA . GLU A 1 124 ? -8.534 -5.300 -4.927 1.00 93.38 124 GLU A CA 1
ATOM 944 C C . GLU A 1 124 ? -9.235 -6.074 -3.807 1.00 93.38 124 GLU A C 1
ATOM 946 O O . GLU A 1 124 ? -8.719 -6.169 -2.693 1.00 93.38 124 GLU A O 1
ATOM 951 N N . VAL A 1 125 ? -10.417 -6.625 -4.096 1.00 94.69 125 VAL A N 1
ATOM 952 C CA . VAL A 1 125 ? -11.188 -7.428 -3.136 1.00 94.69 125 VAL A CA 1
ATOM 953 C C . VAL A 1 125 ? -10.787 -8.893 -3.249 1.00 94.69 125 VAL A C 1
ATOM 955 O O . VAL A 1 125 ? -10.996 -9.511 -4.291 1.00 94.69 125 VAL A O 1
ATOM 958 N N . LEU A 1 126 ? -10.295 -9.446 -2.147 1.00 97.81 126 LEU A N 1
ATOM 959 C CA . LEU A 1 126 ? -9.797 -10.809 -2.016 1.00 97.81 126 LEU A CA 1
ATOM 960 C C . LEU A 1 126 ? -10.622 -11.578 -0.978 1.00 97.81 126 LEU A C 1
ATOM 962 O O . LEU A 1 126 ? -10.971 -11.045 0.077 1.00 97.81 126 LEU A O 1
ATOM 966 N N . ALA A 1 127 ? -10.921 -12.844 -1.244 1.00 97.94 127 ALA A N 1
ATOM 967 C CA . ALA A 1 127 ? -11.323 -13.790 -0.207 1.00 97.94 127 ALA A CA 1
ATOM 968 C C . ALA A 1 127 ? -10.116 -14.176 0.668 1.00 97.94 127 ALA A C 1
ATOM 970 O O . ALA A 1 127 ? -8.965 -13.938 0.300 1.00 97.94 127 ALA A O 1
ATOM 971 N N . TYR A 1 128 ? -10.363 -14.807 1.817 1.00 97.38 128 TYR A N 1
ATOM 972 C CA . TYR A 1 128 ? -9.313 -15.179 2.773 1.00 97.38 128 TYR A CA 1
ATOM 973 C C . TYR A 1 128 ? -8.147 -15.968 2.147 1.00 97.38 128 TYR A C 1
ATOM 975 O O . TYR A 1 128 ? -6.990 -15.573 2.278 1.00 97.38 128 TYR A O 1
ATOM 983 N N . ASP A 1 129 ? -8.440 -17.037 1.402 1.00 95.88 129 ASP A N 1
ATOM 984 C CA . ASP A 1 129 ? -7.401 -17.867 0.773 1.00 95.88 129 ASP A CA 1
ATOM 985 C C . ASP A 1 129 ? -6.641 -17.122 -0.336 1.00 95.88 129 ASP A C 1
ATOM 987 O O . ASP A 1 129 ? -5.468 -17.396 -0.591 1.00 95.88 129 ASP A O 1
ATOM 991 N N . GLU A 1 130 ? -7.295 -16.176 -1.012 1.00 95.94 130 GLU A N 1
ATOM 992 C CA . GLU A 1 130 ? -6.663 -15.327 -2.025 1.00 95.94 130 GLU A CA 1
ATOM 993 C C . GLU A 1 130 ? -5.713 -14.324 -1.362 1.00 95.94 130 GLU A C 1
ATOM 995 O O . GLU A 1 130 ? -4.579 -14.163 -1.810 1.00 95.94 130 GLU A O 1
ATOM 1000 N N . ALA A 1 131 ? -6.138 -13.719 -0.250 1.00 96.88 131 ALA A N 1
ATOM 1001 C CA . ALA A 1 131 ? -5.322 -12.817 0.553 1.00 96.88 131 ALA A CA 1
ATOM 1002 C C . ALA A 1 131 ? -4.062 -13.512 1.095 1.00 96.88 131 ALA A C 1
ATOM 1004 O O . ALA A 1 131 ? -2.962 -12.976 0.954 1.00 96.88 131 ALA A O 1
ATOM 1005 N N . LEU A 1 132 ? -4.194 -14.734 1.626 1.00 95.88 132 LEU A N 1
ATOM 1006 C CA . LEU A 1 132 ? -3.050 -15.527 2.085 1.00 95.88 132 LEU A CA 1
ATOM 1007 C C . LEU A 1 132 ? -2.058 -15.824 0.956 1.00 95.88 132 LEU A C 1
ATOM 1009 O O . LEU A 1 132 ? -0.859 -15.637 1.146 1.00 95.88 132 LEU A O 1
ATOM 1013 N N . LYS A 1 133 ? -2.537 -16.217 -0.232 1.00 94.25 133 LYS A N 1
ATOM 1014 C CA . LYS A 1 133 ? -1.669 -16.455 -1.401 1.00 94.25 133 LYS A CA 1
ATOM 1015 C C . LYS A 1 133 ? -0.922 -15.198 -1.835 1.00 94.25 133 LYS A C 1
ATOM 1017 O O . LYS A 1 133 ? 0.248 -15.279 -2.204 1.00 94.25 133 LYS A O 1
ATOM 1022 N N . VAL A 1 134 ? -1.589 -14.042 -1.811 1.00 92.56 134 VAL A N 1
ATOM 1023 C CA . VAL A 1 134 ? -0.954 -12.757 -2.133 1.00 92.56 134 VAL A CA 1
ATOM 1024 C C . VAL A 1 134 ? 0.174 -12.461 -1.147 1.00 92.56 134 VAL A C 1
ATOM 1026 O O . VAL A 1 134 ? 1.287 -12.170 -1.578 1.00 92.56 134 VAL A O 1
ATOM 1029 N N . ILE A 1 135 ? -0.080 -12.611 0.152 1.00 92.12 135 ILE A N 1
ATOM 1030 C CA . ILE A 1 135 ? 0.904 -12.332 1.207 1.00 92.12 135 ILE A CA 1
ATOM 1031 C C . ILE A 1 135 ? 2.061 -13.341 1.183 1.00 92.12 135 ILE A C 1
ATOM 1033 O O . ILE A 1 135 ? 3.225 -12.964 1.307 1.00 92.12 135 ILE A O 1
ATOM 1037 N N . GLU A 1 136 ? 1.786 -14.621 0.941 1.00 88.62 136 GLU A N 1
ATOM 1038 C CA . GLU A 1 136 ? 2.820 -15.647 0.771 1.00 88.62 136 GLU A CA 1
ATOM 1039 C C . GLU A 1 136 ? 3.735 -15.331 -0.427 1.00 88.62 136 GLU A C 1
ATOM 1041 O O . GLU A 1 136 ? 4.965 -15.412 -0.334 1.00 88.62 136 GLU A O 1
ATOM 1046 N N . ALA A 1 137 ? 3.150 -14.881 -1.542 1.00 83.62 137 ALA A N 1
ATOM 1047 C CA . ALA A 1 137 ? 3.898 -14.449 -2.719 1.00 83.62 137 ALA A CA 1
ATOM 1048 C C . ALA A 1 137 ? 4.704 -13.154 -2.487 1.00 83.62 137 ALA A C 1
ATOM 1050 O O . ALA A 1 137 ? 5.716 -12.939 -3.163 1.00 83.62 137 ALA A O 1
ATOM 1051 N N . GLU A 1 138 ? 4.279 -12.289 -1.561 1.00 80.00 138 GLU A N 1
ATOM 1052 C CA . GLU A 1 138 ? 5.042 -11.120 -1.100 1.00 80.00 138 GLU A CA 1
ATOM 1053 C C . GLU A 1 138 ? 6.235 -11.546 -0.230 1.00 80.00 138 GLU A C 1
ATOM 1055 O O . GLU A 1 138 ? 7.347 -11.066 -0.446 1.00 80.00 138 GLU A O 1
ATOM 1060 N N . ALA A 1 139 ? 6.054 -12.517 0.671 1.00 67.75 139 ALA A N 1
ATOM 1061 C CA . ALA A 1 139 ? 7.113 -13.026 1.546 1.00 67.75 139 ALA A CA 1
ATOM 1062 C C . ALA A 1 139 ? 8.259 -13.728 0.784 1.00 67.75 139 ALA A C 1
ATOM 1064 O O . ALA A 1 139 ? 9.421 -13.639 1.191 1.00 67.75 139 ALA A O 1
ATOM 1065 N N . GLY A 1 140 ? 7.957 -14.391 -0.341 1.00 46.19 140 GLY A N 1
ATOM 1066 C CA . GLY A 1 140 ? 8.947 -15.031 -1.222 1.00 46.19 140 GLY A CA 1
ATOM 1067 C C . GLY A 1 140 ? 9.779 -14.060 -2.075 1.00 46.19 140 GLY A C 1
ATOM 1068 O O . GLY A 1 140 ? 10.805 -14.444 -2.642 1.00 46.19 140 GLY A O 1
ATOM 1069 N N . LYS A 1 141 ? 9.378 -12.787 -2.158 1.00 46.00 141 LYS A N 1
ATOM 1070 C CA . LYS A 1 141 ? 10.130 -11.720 -2.829 1.00 46.00 141 LYS A CA 1
ATOM 1071 C C . LYS A 1 141 ? 10.958 -11.019 -1.763 1.00 46.00 141 LYS A C 1
ATOM 1073 O O . LYS A 1 141 ? 10.457 -10.140 -1.076 1.00 46.00 141 LYS A O 1
ATOM 1078 N N . GLY A 1 142 ? 12.208 -11.459 -1.588 1.00 36.06 142 GLY A N 1
ATOM 1079 C CA . GLY A 1 142 ? 13.098 -11.018 -0.507 1.00 36.06 142 GLY A CA 1
ATOM 1080 C C . GLY A 1 142 ? 12.913 -9.548 -0.125 1.00 36.06 142 GLY A C 1
ATOM 1081 O O . GLY A 1 142 ? 13.052 -8.670 -0.976 1.00 36.06 142 GLY A O 1
ATOM 1082 N N . ARG A 1 143 ? 12.581 -9.301 1.149 1.00 36.19 143 ARG A N 1
ATOM 1083 C CA . ARG A 1 143 ? 12.308 -7.969 1.706 1.00 36.19 143 ARG A CA 1
ATOM 1084 C C . ARG A 1 143 ? 13.417 -7.003 1.302 1.00 36.19 143 ARG A C 1
ATOM 1086 O O . ARG A 1 143 ? 14.574 -7.190 1.679 1.00 36.19 143 ARG A O 1
ATOM 1093 N N . HIS A 1 144 ? 13.084 -5.973 0.537 1.00 31.69 144 HIS A N 1
ATOM 1094 C CA . HIS A 1 144 ? 14.037 -4.912 0.250 1.00 31.69 144 HIS A CA 1
ATOM 1095 C C . HIS A 1 144 ? 14.018 -3.972 1.454 1.00 31.69 144 HIS A C 1
ATOM 1097 O O . HIS A 1 144 ? 13.079 -3.208 1.649 1.00 31.69 144 HIS A O 1
ATOM 1103 N N . SER A 1 145 ? 15.051 -4.057 2.289 1.00 30.83 145 SER A N 1
ATOM 1104 C CA . SER A 1 145 ? 15.357 -2.989 3.235 1.00 30.83 145 SER A CA 1
ATOM 1105 C C . SER A 1 145 ? 15.591 -1.712 2.427 1.00 30.83 145 SER A C 1
ATOM 1107 O O . SER A 1 145 ? 16.377 -1.730 1.474 1.00 30.83 145 SER A O 1
ATOM 1109 N N . HIS A 1 146 ? 14.909 -0.618 2.768 1.00 34.59 146 HIS A N 1
ATOM 1110 C CA . HIS A 1 146 ? 15.253 0.702 2.248 1.00 34.59 146 HIS A CA 1
ATOM 1111 C C . HIS A 1 146 ? 16.645 1.066 2.777 1.00 34.59 146 HIS A C 1
ATOM 1113 O O . HIS A 1 146 ? 16.811 1.668 3.835 1.00 34.59 146 HIS A O 1
ATOM 1119 N N . GLY A 1 147 ? 17.670 0.635 2.038 1.00 28.97 147 GLY A N 1
ATOM 1120 C CA . GLY A 1 147 ? 19.038 1.085 2.216 1.00 28.97 147 GLY A CA 1
ATOM 1121 C C . GLY A 1 147 ? 19.099 2.603 2.086 1.00 28.97 147 GLY A C 1
ATOM 1122 O O . GLY A 1 147 ? 18.283 3.202 1.388 1.00 28.97 147 GLY A O 1
ATOM 1123 N N . LYS A 1 148 ? 20.066 3.207 2.782 1.00 32.09 148 LYS A N 1
ATOM 1124 C CA . LYS A 1 148 ? 20.341 4.649 2.871 1.00 32.09 148 LYS A CA 1
ATOM 1125 C C . LYS A 1 148 ? 20.567 5.299 1.492 1.00 32.09 148 LYS A C 1
ATOM 1127 O O . LYS A 1 148 ? 21.689 5.633 1.131 1.00 32.09 148 LYS A O 1
ATOM 1132 N N . GLY A 1 149 ? 19.505 5.471 0.719 1.00 32.25 149 GLY A N 1
ATOM 1133 C CA . GLY A 1 149 ? 19.417 6.323 -0.456 1.00 32.25 149 GLY A CA 1
ATOM 1134 C C . GLY A 1 149 ? 18.486 7.474 -0.110 1.00 32.25 149 GLY A C 1
ATOM 1135 O O . GLY A 1 149 ? 17.432 7.247 0.472 1.00 32.25 149 GLY A O 1
ATOM 1136 N N . HIS A 1 150 ? 18.927 8.695 -0.391 1.00 32.53 150 HIS A N 1
ATOM 1137 C CA . HIS A 1 150 ? 18.286 9.963 -0.041 1.00 32.53 150 HIS A CA 1
ATOM 1138 C C . HIS A 1 150 ? 16.745 9.902 -0.154 1.00 32.53 150 HIS A C 1
ATOM 1140 O O . HIS A 1 150 ? 16.182 9.957 -1.246 1.00 32.53 150 HIS A O 1
ATOM 1146 N N . LEU A 1 151 ? 16.064 9.757 0.988 1.00 38.41 151 LEU A N 1
ATOM 1147 C CA . LEU A 1 151 ? 14.608 9.739 1.081 1.00 38.41 151 LEU A CA 1
ATOM 1148 C C . LEU A 1 151 ? 14.106 11.161 0.840 1.00 38.41 151 LEU A C 1
ATOM 1150 O O . LEU A 1 151 ? 14.257 12.037 1.692 1.00 38.41 151 LEU A O 1
ATOM 1154 N N . CYS A 1 152 ? 13.490 11.402 -0.313 1.00 33.09 152 CYS A N 1
ATOM 1155 C CA . CYS A 1 152 ? 12.549 12.506 -0.416 1.00 33.09 152 CYS A CA 1
ATOM 1156 C C . CYS A 1 152 ? 11.304 12.113 0.398 1.00 33.09 152 CYS A C 1
ATOM 1158 O O . CYS A 1 152 ? 10.427 11.421 -0.107 1.00 33.09 152 CYS A O 1
ATOM 1160 N N . GLY A 1 153 ? 11.322 12.474 1.685 1.00 36.12 153 GLY A N 1
ATOM 1161 C CA . GLY A 1 153 ? 10.164 12.664 2.561 1.00 36.12 153 GLY A CA 1
ATOM 1162 C C . GLY A 1 153 ? 9.207 11.485 2.736 1.00 36.12 153 GLY A C 1
ATOM 1163 O O . GLY A 1 153 ? 8.222 11.361 2.019 1.00 36.12 153 GLY A O 1
ATOM 1164 N N . THR A 1 154 ? 9.419 10.706 3.793 1.00 32.88 154 THR A N 1
ATOM 1165 C CA . THR A 1 154 ? 8.358 9.974 4.495 1.00 32.88 154 THR A CA 1
ATOM 1166 C C . THR A 1 154 ? 7.431 10.980 5.188 1.00 32.88 154 THR A C 1
ATOM 1168 O O . THR A 1 154 ? 7.641 11.319 6.350 1.00 32.88 154 THR A O 1
ATOM 1171 N N . MET A 1 155 ? 6.437 11.497 4.470 1.00 33.47 155 MET A N 1
ATOM 1172 C CA . MET A 1 155 ? 5.274 12.163 5.064 1.00 33.47 155 MET A CA 1
ATOM 1173 C C . MET A 1 155 ? 4.039 11.400 4.595 1.00 33.47 155 MET A C 1
ATOM 1175 O O . MET A 1 155 ? 3.905 11.098 3.410 1.00 33.47 155 MET A O 1
ATOM 1179 N N . ALA A 1 156 ? 3.195 11.021 5.549 1.00 32.72 156 ALA A N 1
ATOM 1180 C CA . ALA A 1 156 ? 2.035 10.165 5.352 1.00 32.72 156 ALA A CA 1
ATOM 1181 C C . ALA A 1 156 ? 1.148 10.631 4.180 1.00 32.72 156 ALA A C 1
ATOM 1183 O O . ALA A 1 156 ? 0.784 11.804 4.080 1.00 32.72 156 ALA A O 1
ATOM 1184 N N . GLY A 1 157 ? 0.774 9.689 3.309 1.00 37.59 157 GLY A N 1
ATOM 1185 C CA . GLY A 1 157 ? -0.226 9.901 2.264 1.00 37.59 157 GLY A CA 1
ATOM 1186 C C . GLY A 1 157 ? 0.314 10.553 0.991 1.00 37.59 157 GLY A C 1
ATOM 1187 O O . GLY A 1 157 ? 0.101 11.747 0.767 1.00 37.59 157 GLY A O 1
ATOM 1188 N N . MET A 1 158 ? 0.973 9.724 0.167 1.00 35.06 158 MET A N 1
ATOM 1189 C CA . MET A 1 158 ? 1.118 9.762 -1.306 1.00 35.06 158 MET A CA 1
ATOM 1190 C C . MET A 1 158 ? 2.504 9.263 -1.744 1.00 35.06 158 MET A C 1
ATOM 1192 O O . MET A 1 158 ? 3.345 10.009 -2.254 1.00 35.06 158 MET A O 1
ATOM 1196 N N . HIS A 1 159 ? 2.746 7.956 -1.620 1.00 38.44 159 HIS A N 1
ATOM 1197 C CA . HIS A 1 159 ? 3.898 7.315 -2.251 1.00 38.44 159 HIS A CA 1
ATOM 1198 C C . HIS A 1 159 ? 3.665 7.099 -3.756 1.00 38.44 159 HIS A C 1
ATOM 1200 O O . HIS A 1 159 ? 3.367 6.002 -4.216 1.00 38.44 159 HIS A O 1
ATOM 1206 N N . ARG A 1 160 ? 3.874 8.148 -4.565 1.00 40.59 160 ARG A N 1
ATOM 1207 C CA . ARG A 1 160 ? 4.117 7.995 -6.018 1.00 40.59 160 ARG A CA 1
ATOM 1208 C C . ARG A 1 160 ? 5.392 8.676 -6.533 1.00 40.59 160 ARG A C 1
ATOM 1210 O O . ARG A 1 160 ? 5.613 8.707 -7.738 1.00 40.59 160 ARG A O 1
ATOM 1217 N N . GLY A 1 161 ? 6.262 9.179 -5.649 1.00 35.44 161 GLY A N 1
ATOM 1218 C CA . GLY A 1 161 ? 7.543 9.811 -6.027 1.00 35.44 161 GLY A CA 1
ATOM 1219 C C . GLY A 1 161 ? 8.765 8.895 -6.054 1.00 35.44 161 GLY A C 1
ATOM 1220 O O . GLY A 1 161 ? 9.775 9.223 -6.671 1.00 35.44 161 GLY A O 1
ATOM 1221 N N . GLY A 1 162 ? 8.671 7.702 -5.462 1.00 46.41 162 GLY A N 1
ATOM 1222 C CA . GLY A 1 162 ? 9.758 6.716 -5.480 1.00 46.41 162 GLY A CA 1
ATOM 1223 C C . GLY A 1 162 ? 9.948 6.012 -6.829 1.00 46.41 162 GLY A C 1
ATOM 1224 O O . GLY A 1 162 ? 10.958 5.343 -7.032 1.00 46.41 162 GLY A O 1
ATOM 1225 N N . TYR A 1 163 ? 9.004 6.142 -7.765 1.00 55.94 163 TYR A N 1
ATOM 1226 C CA . TYR A 1 163 ? 9.056 5.399 -9.024 1.00 55.94 163 TYR A CA 1
ATOM 1227 C C . TYR A 1 163 ? 10.109 5.946 -9.982 1.00 55.94 163 TYR A C 1
ATOM 1229 O O . TYR A 1 163 ? 10.850 5.164 -10.561 1.00 55.94 163 TYR A O 1
ATOM 1237 N N . ILE A 1 164 ? 10.230 7.266 -10.129 1.00 65.62 164 ILE A N 1
ATOM 1238 C CA . ILE A 1 164 ? 11.097 7.863 -11.153 1.00 65.62 164 ILE A CA 1
ATOM 1239 C C . ILE A 1 164 ? 12.590 7.756 -10.821 1.00 65.62 164 ILE A C 1
ATOM 1241 O O . ILE A 1 164 ? 13.355 7.366 -11.697 1.00 65.62 164 ILE A O 1
ATOM 1245 N N . HIS A 1 165 ? 13.002 7.998 -9.573 1.00 65.94 165 HIS A N 1
ATOM 1246 C CA . HIS A 1 165 ? 14.403 7.845 -9.152 1.00 65.94 165 HIS A CA 1
ATOM 1247 C C . HIS A 1 165 ? 14.884 6.400 -9.310 1.00 65.94 165 HIS A C 1
ATOM 1249 O O . HIS A 1 165 ? 15.960 6.140 -9.856 1.00 65.94 165 HIS A O 1
ATOM 1255 N N . ASN A 1 166 ? 14.045 5.440 -8.914 1.00 64.06 166 ASN A N 1
ATOM 1256 C CA . ASN A 1 166 ? 14.315 4.021 -9.119 1.00 64.06 166 ASN A CA 1
ATOM 1257 C C . ASN A 1 166 ? 14.308 3.654 -10.608 1.00 64.06 166 ASN A C 1
ATOM 1259 O O . ASN A 1 166 ? 15.175 2.909 -11.062 1.00 64.06 166 ASN A O 1
ATOM 1263 N N . TYR A 1 167 ? 13.383 4.217 -11.388 1.00 68.75 167 TYR A N 1
ATOM 1264 C CA . TYR A 1 167 ? 13.289 3.993 -12.827 1.00 68.75 167 TYR A CA 1
ATOM 1265 C C . TYR A 1 167 ? 14.533 4.502 -13.561 1.00 68.75 167 TYR A C 1
ATOM 1267 O O . TYR A 1 167 ? 15.141 3.762 -14.332 1.00 68.75 167 TYR A O 1
ATOM 1275 N N . VAL A 1 168 ? 14.975 5.728 -13.279 1.00 75.69 168 VAL A N 1
ATOM 1276 C CA . VAL A 1 168 ? 16.197 6.313 -13.844 1.00 75.69 168 VAL A CA 1
ATOM 1277 C C . VAL A 1 168 ? 17.435 5.532 -13.400 1.00 75.69 168 VAL A C 1
ATOM 1279 O O . VAL A 1 168 ? 18.269 5.176 -14.238 1.00 75.69 168 VAL A O 1
ATOM 1282 N N . SER A 1 169 ? 17.537 5.204 -12.109 1.00 77.44 169 SER A N 1
ATOM 1283 C CA . SER A 1 169 ? 18.647 4.415 -11.565 1.00 77.44 169 SER A CA 1
ATOM 1284 C C . SER A 1 169 ? 18.740 3.035 -12.211 1.00 77.44 169 SER A C 1
ATOM 1286 O O . SER A 1 169 ? 19.833 2.599 -12.558 1.00 77.44 169 SER A O 1
ATOM 1288 N N . MET A 1 170 ? 17.608 2.374 -12.468 1.00 76.69 170 MET A N 1
ATOM 1289 C CA . MET A 1 170 ? 17.562 1.085 -13.161 1.00 76.69 170 MET A CA 1
ATOM 1290 C C . MET A 1 170 ? 18.189 1.170 -14.561 1.00 76.69 170 MET A C 1
ATOM 1292 O O . MET A 1 170 ? 19.050 0.354 -14.897 1.00 76.69 170 MET A O 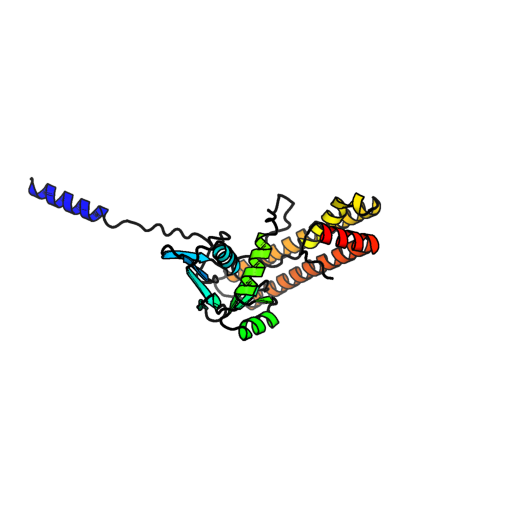1
ATOM 1296 N N . TYR A 1 171 ? 17.815 2.170 -15.369 1.00 83.06 171 TYR A N 1
ATOM 1297 C CA . TYR A 1 171 ? 18.424 2.361 -16.691 1.00 83.06 171 TYR A CA 1
ATOM 1298 C C . TYR A 1 171 ? 19.917 2.676 -16.601 1.00 83.06 171 TYR A C 1
ATOM 1300 O O . TYR A 1 171 ? 20.702 2.140 -17.383 1.00 83.06 171 TYR A O 1
ATOM 1308 N N . LYS A 1 172 ? 20.328 3.510 -15.63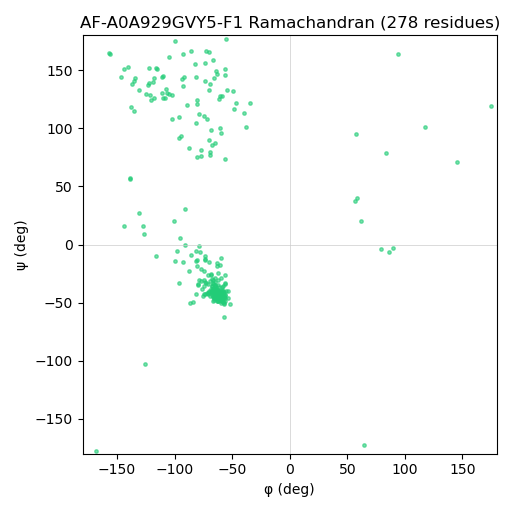9 1.00 82.81 172 LYS A N 1
ATOM 1309 C CA . LYS A 1 172 ? 21.740 3.865 -15.432 1.00 82.81 172 LYS A CA 1
ATOM 1310 C C . LYS A 1 172 ? 22.576 2.644 -15.023 1.00 82.81 172 LYS A C 1
ATOM 1312 O O . LYS A 1 172 ? 23.635 2.414 -15.609 1.00 82.81 172 LYS A O 1
ATOM 1317 N N . ASN A 1 173 ? 22.077 1.828 -14.096 1.00 82.56 173 ASN A N 1
ATOM 1318 C CA . ASN A 1 173 ? 22.766 0.639 -13.583 1.00 82.56 173 ASN A CA 1
ATOM 1319 C C . ASN A 1 173 ? 22.931 -0.450 -14.650 1.00 82.56 173 ASN A C 1
ATOM 1321 O O . ASN A 1 173 ? 23.951 -1.133 -14.678 1.00 82.56 173 ASN A O 1
ATOM 1325 N N . HIS A 1 174 ? 21.972 -0.564 -15.571 1.00 85.88 174 HIS A N 1
ATOM 1326 C CA . HIS A 1 174 ? 22.036 -1.493 -16.703 1.00 85.88 174 HIS A CA 1
ATOM 1327 C C . HIS A 1 174 ? 22.456 -0.820 -18.016 1.00 85.88 174 HIS A C 1
ATOM 1329 O O . HIS A 1 174 ? 22.231 -1.365 -19.094 1.00 85.88 174 HIS A O 1
ATOM 1335 N N . SER A 1 175 ? 23.099 0.349 -17.952 1.00 88.75 175 SER A N 1
ATOM 1336 C CA . SER A 1 175 ? 23.455 1.147 -19.133 1.00 88.75 175 SER A CA 1
ATOM 1337 C C . SER A 1 175 ? 24.279 0.384 -20.173 1.00 88.75 175 SER A C 1
ATOM 1339 O O . SER A 1 175 ? 24.005 0.505 -21.365 1.00 88.75 175 SER A O 1
ATOM 1341 N N . LYS A 1 176 ? 25.239 -0.442 -19.733 1.00 88.31 176 LYS A N 1
ATOM 1342 C CA . LYS A 1 176 ? 26.052 -1.299 -20.614 1.00 88.31 176 LYS A CA 1
ATOM 1343 C C . LYS A 1 176 ? 25.216 -2.382 -21.300 1.00 88.31 176 LYS A C 1
ATOM 1345 O O . LYS A 1 176 ? 25.333 -2.566 -22.505 1.00 88.31 176 LYS A O 1
ATOM 1350 N N . GLU A 1 177 ? 24.357 -3.069 -20.543 1.00 87.81 177 GLU A N 1
ATOM 1351 C CA . GLU A 1 177 ? 23.469 -4.126 -21.054 1.00 87.81 177 GLU A CA 1
ATOM 1352 C C . GLU A 1 177 ? 22.436 -3.557 -22.043 1.00 87.81 177 GLU A C 1
ATOM 1354 O O . GLU A 1 177 ? 22.096 -4.211 -23.025 1.00 87.81 177 GLU A O 1
ATOM 1359 N N . LEU A 1 178 ? 21.971 -2.326 -21.814 1.00 87.00 178 LEU A N 1
ATOM 1360 C CA . LEU A 1 178 ? 20.972 -1.628 -22.631 1.00 87.00 178 LEU A CA 1
ATOM 1361 C C . LEU A 1 178 ? 21.575 -0.784 -23.766 1.00 87.00 178 LEU A C 1
ATOM 1363 O O . LEU A 1 178 ? 20.832 -0.123 -24.494 1.00 87.00 178 LEU A O 1
ATOM 1367 N N . GLY A 1 179 ? 22.904 -0.754 -23.906 1.00 92.62 179 GLY A N 1
ATOM 1368 C CA . GLY A 1 179 ? 23.586 0.053 -24.919 1.00 92.62 179 GLY A CA 1
ATOM 1369 C C . GLY A 1 179 ? 23.241 1.544 -24.837 1.00 92.62 179 GLY A C 1
ATOM 1370 O O . GLY A 1 179 ? 23.045 2.188 -25.868 1.00 92.62 179 GLY A O 1
ATOM 1371 N N . LEU A 1 180 ? 23.088 2.093 -23.627 1.00 93.38 180 LEU A N 1
ATOM 1372 C CA . LEU A 1 180 ? 22.799 3.517 -23.456 1.00 93.38 180 LEU A CA 1
ATOM 1373 C C . LEU A 1 180 ? 24.023 4.350 -23.832 1.00 93.38 180 LEU A C 1
ATOM 1375 O O . LEU A 1 180 ? 25.135 4.091 -23.373 1.00 93.38 180 LEU A O 1
ATOM 1379 N N . THR A 1 181 ? 23.810 5.398 -24.625 1.00 95.88 181 THR A N 1
ATOM 1380 C CA . THR A 1 181 ? 24.884 6.345 -24.942 1.00 95.88 181 THR A CA 1
ATOM 1381 C C . THR A 1 181 ? 25.196 7.234 -23.737 1.00 95.88 181 THR A C 1
ATOM 1383 O O . THR A 1 181 ? 24.326 7.509 -22.906 1.00 95.88 181 THR A O 1
ATOM 1386 N N . GLN A 1 182 ? 26.414 7.779 -23.676 1.00 94.56 182 GLN A N 1
ATOM 1387 C CA . GLN A 1 182 ? 26.789 8.742 -22.632 1.00 94.56 182 GLN A CA 1
ATOM 1388 C C . GLN A 1 182 ? 25.849 9.962 -22.609 1.00 94.56 182 GLN A C 1
ATOM 1390 O O . GLN A 1 182 ? 25.519 10.479 -21.543 1.00 94.56 182 GLN A O 1
ATOM 1395 N N . SER A 1 183 ? 25.354 10.380 -23.782 1.00 95.31 183 SER A N 1
ATOM 1396 C CA . SER A 1 183 ? 24.356 11.448 -23.904 1.00 95.31 183 SER A CA 1
ATOM 1397 C C . SER A 1 183 ? 23.021 11.070 -23.256 1.00 95.31 183 SER A C 1
ATOM 1399 O O . SER A 1 183 ? 22.433 11.883 -22.545 1.00 95.31 183 SER A O 1
ATOM 1401 N N . GLN A 1 184 ? 22.544 9.835 -23.453 1.00 94.38 184 GLN A N 1
ATOM 1402 C CA . GLN A 1 184 ? 21.321 9.354 -22.806 1.00 94.38 184 GLN A CA 1
ATOM 1403 C C . GLN A 1 184 ? 21.485 9.298 -21.284 1.00 94.38 184 GLN A C 1
ATOM 1405 O O . GLN A 1 184 ? 20.613 9.782 -20.571 1.00 94.38 184 GLN A O 1
ATOM 1410 N N . ILE A 1 185 ? 22.615 8.788 -20.784 1.00 92.94 185 ILE A N 1
ATOM 1411 C CA . ILE A 1 185 ? 22.906 8.721 -19.342 1.00 92.94 185 ILE A CA 1
ATOM 1412 C C . ILE A 1 185 ? 22.913 10.122 -18.715 1.00 92.94 185 ILE A C 1
ATOM 1414 O O . ILE A 1 185 ? 22.296 10.326 -17.670 1.00 92.94 185 ILE A O 1
ATOM 1418 N N . ALA A 1 186 ? 23.551 11.098 -19.368 1.00 95.31 186 ALA A N 1
ATOM 1419 C CA . ALA A 1 186 ? 23.579 12.480 -18.894 1.00 95.31 186 ALA A CA 1
ATOM 1420 C C . ALA A 1 186 ? 22.171 13.099 -18.837 1.00 95.31 186 ALA A C 1
ATOM 1422 O O . ALA A 1 186 ? 21.800 13.697 -17.830 1.00 95.31 186 ALA A O 1
ATOM 1423 N N . LYS A 1 187 ? 21.354 12.899 -19.882 1.00 95.88 187 LYS A N 1
ATOM 1424 C CA . LYS A 1 187 ? 19.964 13.386 -19.917 1.00 95.88 187 LYS A CA 1
ATOM 1425 C C . LYS A 1 187 ? 19.084 12.724 -18.854 1.00 95.88 187 LYS A C 1
ATOM 1427 O O . LYS A 1 187 ? 18.267 13.402 -18.243 1.00 95.88 187 LYS A O 1
ATOM 1432 N N . LEU A 1 188 ? 19.262 11.423 -18.616 1.00 91.19 188 LEU A N 1
ATOM 1433 C CA . LEU A 1 188 ? 18.569 10.711 -17.541 1.00 91.19 188 LEU A CA 1
ATOM 1434 C C . LEU A 1 188 ? 18.944 11.283 -16.170 1.00 91.19 188 LEU A C 1
ATOM 1436 O O . LEU A 1 188 ? 18.055 11.520 -15.363 1.00 91.19 188 LEU A O 1
ATOM 1440 N N . SER A 1 189 ? 20.229 11.561 -15.928 1.00 91.12 189 SER A N 1
ATOM 1441 C CA . SER A 1 189 ? 20.667 12.176 -14.668 1.00 91.12 189 SER A CA 1
ATOM 1442 C C . SER A 1 189 ? 20.113 13.588 -14.482 1.00 91.12 189 SER A C 1
ATOM 1444 O O . SER A 1 189 ? 19.694 13.930 -13.388 1.00 91.12 189 SER A O 1
ATOM 1446 N N . ALA A 1 190 ? 20.038 14.387 -15.549 1.00 93.50 190 ALA A N 1
ATOM 1447 C CA . ALA A 1 190 ? 19.449 15.721 -15.473 1.00 93.50 190 ALA A CA 1
ATOM 1448 C C . ALA A 1 190 ? 17.952 15.683 -15.111 1.00 93.50 190 ALA A C 1
ATOM 1450 O O . ALA A 1 190 ? 17.488 16.517 -14.339 1.00 93.50 190 ALA A O 1
ATOM 1451 N N . ILE A 1 191 ? 17.202 14.705 -15.638 1.00 89.06 191 ILE A N 1
ATOM 1452 C CA . ILE A 1 191 ? 15.799 14.476 -15.254 1.00 89.06 191 ILE A CA 1
ATOM 1453 C C . ILE A 1 191 ? 15.692 14.036 -13.796 1.00 89.06 191 ILE A C 1
ATOM 1455 O O . ILE A 1 191 ? 14.769 14.460 -13.109 1.00 89.06 191 ILE A O 1
ATOM 1459 N N . ASP A 1 192 ? 16.609 13.185 -13.339 1.00 83.31 192 ASP A N 1
ATOM 1460 C CA . ASP A 1 192 ? 16.681 12.735 -11.947 1.00 83.31 192 ASP A CA 1
ATOM 1461 C C . ASP A 1 192 ? 16.828 13.937 -11.003 1.00 83.31 192 ASP A C 1
ATOM 1463 O O . ASP A 1 192 ? 16.025 14.119 -10.089 1.00 83.31 192 ASP A O 1
ATOM 1467 N N . ASP A 1 193 ? 17.776 14.827 -11.306 1.00 86.69 193 ASP A N 1
ATOM 1468 C CA . ASP A 1 193 ? 18.032 16.044 -10.533 1.00 86.69 193 ASP A CA 1
ATOM 1469 C C . ASP A 1 193 ? 16.850 17.027 -10.585 1.00 86.69 193 ASP A C 1
ATOM 1471 O O . ASP A 1 193 ? 16.498 17.649 -9.577 1.00 86.69 193 ASP A O 1
ATOM 1475 N N . GLU A 1 194 ? 16.232 17.193 -11.760 1.00 88.25 194 GLU A N 1
ATOM 1476 C CA . GLU A 1 194 ? 15.033 18.020 -11.939 1.00 88.25 194 GLU A CA 1
ATOM 1477 C C . GLU A 1 194 ? 13.876 17.488 -11.089 1.00 88.25 194 GLU A C 1
ATOM 1479 O O . GLU A 1 194 ? 13.230 18.250 -10.359 1.00 88.25 194 GLU A O 1
ATOM 1484 N N . CYS A 1 195 ? 13.674 16.171 -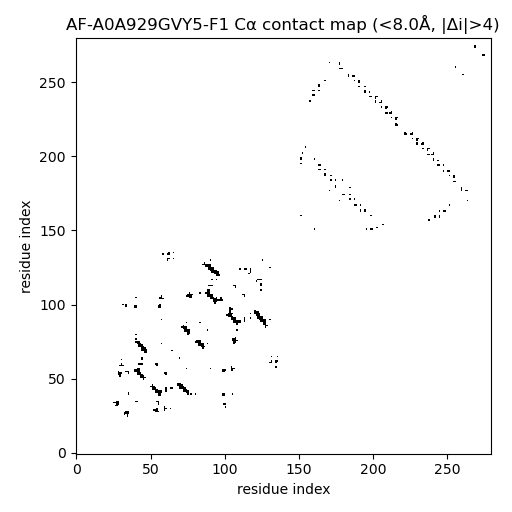11.116 1.00 82.75 195 CYS A N 1
ATOM 1485 C CA . CYS A 1 195 ? 12.660 15.508 -10.322 1.00 82.75 195 CYS A CA 1
ATOM 1486 C C . CYS A 1 195 ? 12.925 15.699 -8.828 1.00 82.75 195 CYS A C 1
ATOM 1488 O O . CYS A 1 195 ? 12.026 16.138 -8.117 1.00 82.75 195 CYS A O 1
ATOM 1490 N N . SER A 1 196 ? 14.153 15.473 -8.346 1.00 81.19 196 SER A N 1
ATOM 1491 C CA . SER A 1 196 ? 14.497 15.695 -6.934 1.00 81.19 196 SER A CA 1
ATOM 1492 C C . SER A 1 196 ? 14.199 17.128 -6.492 1.00 81.19 196 SER A C 1
ATOM 1494 O O . SER A 1 196 ? 13.626 17.338 -5.423 1.00 81.19 196 SER A O 1
ATOM 1496 N N . LYS A 1 197 ? 14.538 18.131 -7.312 1.00 85.38 197 LYS A N 1
ATOM 1497 C CA . LYS A 1 197 ? 14.242 19.542 -7.013 1.00 85.38 197 LYS A CA 1
ATOM 1498 C C . LYS A 1 197 ? 12.739 19.805 -6.932 1.00 85.38 197 LYS A C 1
ATOM 1500 O O . LYS A 1 197 ? 12.290 20.469 -5.995 1.00 85.38 197 LYS A O 1
ATOM 1505 N N . SER A 1 198 ? 11.972 19.282 -7.889 1.00 81.62 198 SER A N 1
ATOM 1506 C CA . SER A 1 198 ? 10.513 19.417 -7.920 1.00 81.62 198 SER A CA 1
ATOM 1507 C C . SER A 1 198 ? 9.865 18.755 -6.701 1.00 81.62 198 SER A C 1
ATOM 1509 O O . SER A 1 198 ? 9.100 19.405 -5.983 1.00 81.62 198 SER A O 1
ATOM 1511 N N . CYS A 1 199 ? 10.255 17.512 -6.395 1.00 76.75 199 CYS A N 1
ATOM 1512 C CA . CYS A 1 199 ? 9.774 16.761 -5.241 1.00 76.75 199 CYS A CA 1
ATOM 1513 C C . CYS A 1 199 ? 10.088 17.476 -3.928 1.00 76.75 199 CYS A C 1
ATOM 1515 O O . CYS A 1 199 ? 9.184 17.679 -3.120 1.00 76.75 199 CYS A O 1
ATOM 1517 N N . ASN A 1 200 ? 11.328 17.932 -3.733 1.00 77.69 200 ASN A N 1
ATOM 1518 C CA . ASN A 1 200 ? 11.725 18.649 -2.521 1.00 77.69 200 ASN A CA 1
ATOM 1519 C C . ASN A 1 200 ? 10.932 19.953 -2.347 1.00 77.69 200 ASN A C 1
ATOM 1521 O O . ASN A 1 200 ? 10.451 20.246 -1.253 1.00 77.69 200 ASN A O 1
ATOM 1525 N N . SER A 1 201 ? 10.751 20.725 -3.425 1.00 85.19 201 SER A N 1
ATOM 1526 C CA . SER A 1 201 ? 10.010 21.990 -3.371 1.00 85.19 201 SER A CA 1
ATOM 1527 C C . SER A 1 201 ? 8.530 21.786 -3.045 1.00 85.19 201 SER A C 1
ATOM 1529 O O . SER A 1 201 ? 7.984 22.477 -2.184 1.00 85.19 201 SER A O 1
ATOM 1531 N N . LEU A 1 202 ? 7.867 20.852 -3.730 1.00 83.19 202 LEU A N 1
ATOM 1532 C CA . LEU A 1 202 ? 6.440 20.597 -3.542 1.00 83.19 202 LEU A CA 1
ATOM 1533 C C . LEU A 1 202 ? 6.163 19.925 -2.196 1.00 83.19 202 LEU A C 1
ATOM 1535 O O . LEU A 1 202 ? 5.244 20.353 -1.503 1.00 83.19 202 LEU A O 1
ATOM 1539 N N . SER A 1 203 ? 6.990 18.963 -1.782 1.00 76.12 203 SER A N 1
ATOM 1540 C CA . SER A 1 203 ? 6.843 18.288 -0.485 1.00 76.12 203 SER A CA 1
ATOM 1541 C C . SER A 1 203 ? 7.049 19.250 0.683 1.00 76.12 203 SER A C 1
ATOM 1543 O O . SER A 1 203 ? 6.282 19.222 1.640 1.00 76.12 203 SER A O 1
ATOM 1545 N N . SER A 1 204 ? 8.017 20.168 0.585 1.00 81.75 204 SER A N 1
ATOM 1546 C CA . SER A 1 204 ? 8.211 21.214 1.597 1.00 81.75 204 SER A CA 1
ATOM 1547 C C . SER A 1 204 ? 6.993 22.139 1.716 1.00 81.75 204 SER A C 1
ATOM 1549 O O . SER A 1 204 ? 6.588 22.477 2.827 1.00 81.75 204 SER A O 1
ATOM 1551 N N . LYS A 1 205 ? 6.367 22.509 0.591 1.00 87.25 205 LYS A N 1
ATOM 1552 C CA . LYS A 1 205 ? 5.128 23.304 0.603 1.00 87.25 205 LYS A CA 1
ATOM 1553 C C . LYS A 1 205 ? 3.967 22.533 1.221 1.00 87.25 205 LYS A C 1
ATOM 1555 O O . LYS A 1 205 ? 3.242 23.105 2.020 1.00 87.25 205 LYS A O 1
ATOM 1560 N N . ILE A 1 206 ? 3.808 21.254 0.874 1.00 79.12 206 ILE A N 1
ATOM 1561 C CA . ILE A 1 206 ? 2.776 20.387 1.459 1.00 79.12 206 ILE A CA 1
ATOM 1562 C C . ILE A 1 206 ? 2.934 20.346 2.980 1.00 79.12 206 ILE A C 1
ATOM 1564 O O . ILE A 1 206 ? 1.981 20.666 3.680 1.00 79.12 206 ILE A O 1
ATOM 1568 N N . ALA A 1 207 ? 4.142 20.071 3.478 1.00 77.62 207 ALA A N 1
ATOM 1569 C CA . ALA A 1 207 ? 4.417 20.027 4.912 1.00 77.62 207 ALA A CA 1
ATOM 1570 C C . ALA A 1 207 ? 4.091 21.357 5.619 1.00 77.62 207 ALA A C 1
ATOM 1572 O O . ALA A 1 207 ? 3.482 21.354 6.686 1.00 77.62 207 ALA A O 1
ATOM 1573 N N . GLY A 1 208 ? 4.431 22.501 5.012 1.00 82.38 208 GLY A N 1
ATOM 1574 C CA . GLY A 1 208 ? 4.094 23.815 5.575 1.00 82.38 208 GLY A CA 1
ATOM 1575 C C . GLY A 1 208 ? 2.584 24.088 5.630 1.00 82.38 208 GLY A C 1
ATOM 1576 O O . GLY A 1 208 ? 2.083 24.696 6.581 1.00 82.38 208 GLY A O 1
ATOM 1577 N N . GLU A 1 209 ? 1.834 23.614 4.633 1.00 80.94 209 GLU A N 1
ATOM 1578 C CA . GLU A 1 209 ? 0.374 23.729 4.615 1.00 80.94 209 GLU A CA 1
ATOM 1579 C C . GLU A 1 209 ? -0.304 22.761 5.595 1.00 80.94 209 GLU A C 1
ATOM 1581 O O . GLU A 1 209 ? -1.289 23.130 6.235 1.00 80.94 209 GLU A O 1
ATOM 1586 N N . GLU A 1 210 ? 0.238 21.555 5.769 1.00 73.38 210 GLU A N 1
ATOM 1587 C CA . GLU A 1 210 ? -0.214 20.582 6.771 1.00 73.38 210 GLU A CA 1
ATOM 1588 C C . GLU A 1 210 ? 0.028 21.080 8.196 1.00 73.38 210 GLU A C 1
ATOM 1590 O O . GLU A 1 210 ? -0.862 20.989 9.037 1.00 73.38 210 GLU A O 1
ATOM 1595 N N . GLU A 1 211 ? 1.181 21.694 8.466 1.00 78.31 211 GLU A N 1
ATOM 1596 C CA . GLU A 1 211 ? 1.445 22.335 9.756 1.00 78.31 211 GLU A CA 1
ATOM 1597 C C . GLU A 1 211 ? 0.457 23.483 10.020 1.00 78.31 211 GLU A C 1
ATOM 1599 O O . GLU A 1 211 ? -0.071 23.629 11.124 1.00 78.31 211 GLU A O 1
ATOM 1604 N N . SER A 1 212 ? 0.162 24.280 8.989 1.00 85.12 212 SER A N 1
ATOM 1605 C CA . SER A 1 212 ? -0.835 25.351 9.071 1.00 85.12 212 SER A CA 1
ATOM 1606 C C . SER A 1 212 ? -2.244 24.809 9.335 1.00 85.12 212 SER A C 1
ATOM 1608 O O . SER A 1 212 ? -2.992 25.399 10.112 1.00 85.12 212 SER A O 1
ATOM 1610 N N . LEU A 1 213 ? -2.612 23.684 8.715 1.00 74.12 213 LEU A N 1
ATOM 1611 C CA . LEU A 1 213 ? -3.872 22.988 8.975 1.00 74.12 213 LEU A CA 1
ATOM 1612 C C . LEU A 1 213 ? -3.931 22.446 10.411 1.00 74.12 213 LEU A C 1
ATOM 1614 O O . LEU A 1 213 ? -4.938 22.649 11.084 1.00 74.12 213 LEU A O 1
ATOM 1618 N N . ASN A 1 214 ? -2.855 21.826 10.896 1.00 74.25 214 ASN A N 1
ATOM 1619 C CA . ASN A 1 214 ? -2.771 21.303 12.260 1.00 74.25 214 ASN A CA 1
ATOM 1620 C C . ASN A 1 214 ? -2.962 22.407 13.307 1.00 74.25 214 ASN A C 1
ATOM 1622 O O . ASN A 1 214 ? -3.701 22.205 14.266 1.00 74.25 214 ASN A O 1
ATOM 1626 N N . LYS A 1 215 ? -2.373 23.593 13.098 1.00 83.38 215 LYS A N 1
ATOM 1627 C CA . LYS A 1 215 ? -2.588 24.764 13.968 1.00 83.38 215 LYS A CA 1
ATOM 1628 C C . LYS A 1 215 ? -4.066 25.167 14.021 1.00 83.38 215 LYS A C 1
ATOM 1630 O O . LYS A 1 215 ? -4.609 25.307 15.106 1.00 83.38 215 LYS A O 1
ATOM 1635 N N . LEU A 1 216 ? -4.743 25.242 12.869 1.00 76.12 216 LEU A N 1
ATOM 1636 C CA . LEU A 1 216 ? -6.181 25.563 12.807 1.00 76.12 216 LEU A CA 1
ATOM 1637 C C . LEU A 1 216 ? -7.076 24.531 13.508 1.00 76.12 216 LEU A C 1
ATOM 1639 O O . LEU A 1 216 ? -8.201 24.851 13.885 1.00 76.12 216 LEU A O 1
ATOM 1643 N N . MET A 1 217 ? -6.622 23.283 13.637 1.00 67.12 217 MET A N 1
ATOM 1644 C CA . MET A 1 217 ? -7.359 22.231 14.342 1.00 67.12 217 MET A CA 1
ATOM 1645 C C . MET A 1 217 ? -7.182 22.286 15.865 1.00 67.12 217 MET A C 1
ATOM 1647 O O . MET A 1 217 ? -7.945 21.635 16.573 1.00 67.12 217 MET A O 1
ATOM 1651 N N . GLN A 1 218 ? -6.198 23.041 16.361 1.00 76.06 218 GLN A N 1
ATOM 1652 C CA . GLN A 1 218 ? -5.898 23.203 17.788 1.00 76.06 218 GLN A CA 1
ATOM 1653 C C . GLN A 1 218 ? -6.502 24.483 18.391 1.00 76.06 218 GLN A C 1
ATOM 1655 O O . GLN A 1 218 ? -6.412 24.680 19.601 1.00 76.06 218 GLN A O 1
ATOM 1660 N N . ASP A 1 219 ? -7.113 25.344 17.572 1.00 80.06 219 ASP A N 1
ATOM 1661 C CA . ASP A 1 219 ? -7.788 26.560 18.032 1.00 80.06 219 ASP A CA 1
ATOM 1662 C C . ASP A 1 219 ? -8.994 26.232 18.937 1.00 80.06 219 ASP A C 1
ATOM 1664 O O . ASP A 1 219 ? -9.698 25.241 18.730 1.00 80.06 219 ASP A O 1
ATOM 1668 N N . GLU A 1 220 ? -9.299 27.118 19.898 1.00 77.12 220 GLU A N 1
ATOM 1669 C CA . GLU A 1 220 ? -10.437 26.971 20.830 1.00 77.12 220 GLU A CA 1
ATOM 1670 C C . GLU A 1 220 ? -11.792 26.814 20.114 1.00 77.12 220 GLU A C 1
ATOM 1672 O O . GLU A 1 220 ? -12.730 26.228 20.656 1.00 77.12 220 GLU A O 1
ATOM 1677 N N . THR A 1 221 ? -11.908 27.333 18.886 1.00 80.56 221 THR A N 1
ATOM 1678 C CA . THR A 1 221 ? -13.102 27.196 18.045 1.00 80.56 221 THR A CA 1
ATOM 1679 C C . THR A 1 221 ? -12.729 26.741 16.635 1.00 80.56 221 THR A C 1
ATOM 1681 O O . THR A 1 221 ? -11.839 27.297 15.992 1.00 80.56 221 THR A O 1
ATOM 1684 N N . ILE A 1 222 ? -13.440 25.737 16.113 1.00 78.00 222 ILE A N 1
ATOM 1685 C CA . ILE A 1 222 ? -13.135 25.144 14.804 1.00 78.00 222 ILE A CA 1
ATOM 1686 C C . ILE A 1 222 ? -13.574 26.080 13.668 1.00 78.00 222 ILE A C 1
ATOM 1688 O O . ILE A 1 222 ? -14.763 26.216 13.362 1.00 78.00 222 ILE A O 1
ATOM 1692 N N . ASN A 1 223 ? -12.606 26.657 12.952 1.00 87.50 223 ASN A N 1
ATOM 1693 C CA . ASN A 1 223 ? -12.864 27.459 11.756 1.00 87.50 223 ASN A CA 1
ATOM 1694 C C . ASN A 1 223 ? -12.927 26.589 10.488 1.00 87.50 223 ASN A C 1
ATOM 1696 O O . ASN A 1 223 ? -11.977 26.489 9.705 1.00 87.50 223 ASN A O 1
ATOM 1700 N N . VAL A 1 224 ? -14.096 25.994 10.240 1.00 82.81 224 VAL A N 1
ATOM 1701 C CA . VAL A 1 224 ? -14.339 25.094 9.095 1.00 82.81 224 VAL A CA 1
ATOM 1702 C C . VAL A 1 224 ? -14.014 25.749 7.742 1.00 82.81 224 VAL A C 1
ATOM 1704 O O . VAL A 1 224 ? -13.546 25.079 6.819 1.00 82.81 224 VAL A O 1
ATOM 1707 N N . LYS A 1 225 ? -14.216 27.068 7.598 1.00 90.44 225 LYS A N 1
ATOM 1708 C CA . LYS A 1 225 ? -13.923 27.793 6.348 1.00 90.44 225 LYS A CA 1
ATOM 1709 C C . LYS A 1 225 ? -12.418 27.842 6.068 1.00 90.44 225 LYS A C 1
ATOM 1711 O O . LYS A 1 225 ? -12.013 27.625 4.924 1.00 90.44 225 LYS A O 1
ATOM 1716 N N . ALA A 1 226 ? -11.607 28.108 7.091 1.00 87.25 226 ALA A N 1
ATOM 1717 C CA . ALA A 1 226 ? -10.150 28.127 6.985 1.00 87.25 226 ALA A CA 1
ATOM 1718 C C . ALA A 1 226 ? -9.584 26.716 6.750 1.00 87.25 226 ALA A C 1
ATOM 1720 O O . ALA A 1 226 ? -8.790 26.524 5.828 1.00 87.25 226 ALA A O 1
ATOM 1721 N N . ILE A 1 227 ? -10.083 25.720 7.489 1.00 74.12 227 ILE A N 1
ATOM 1722 C CA . ILE A 1 227 ? -9.716 24.303 7.332 1.00 74.12 227 ILE A CA 1
ATOM 1723 C C . ILE A 1 227 ? -9.992 23.820 5.904 1.00 74.12 227 ILE A C 1
ATOM 1725 O O . ILE A 1 227 ? -9.102 23.304 5.229 1.00 74.12 227 ILE A O 1
ATOM 1729 N N . LYS A 1 228 ? -11.202 24.070 5.381 1.00 82.44 228 LYS A N 1
ATOM 1730 C CA . LYS A 1 228 ? -11.574 23.698 4.005 1.00 82.44 228 LYS A CA 1
ATOM 1731 C C . LYS A 1 228 ? -10.653 24.333 2.963 1.00 82.44 228 LYS A C 1
ATOM 1733 O O . LYS A 1 228 ? -10.382 23.716 1.933 1.00 82.44 228 LYS A O 1
ATOM 1738 N N . LYS A 1 229 ? -10.195 25.567 3.195 1.00 90.25 229 LYS A N 1
ATOM 1739 C CA . LYS A 1 229 ? -9.245 26.246 2.307 1.00 90.25 229 LYS A CA 1
ATOM 1740 C C . LYS A 1 229 ? -7.887 25.538 2.320 1.00 90.25 229 LYS A C 1
ATOM 1742 O O . LYS A 1 229 ? -7.392 25.210 1.246 1.00 90.25 229 LYS A O 1
ATOM 1747 N N . LYS A 1 230 ? -7.344 25.231 3.504 1.00 82.50 230 LYS A N 1
ATOM 1748 C CA . LYS A 1 230 ? -6.045 24.554 3.650 1.00 82.50 230 LYS A CA 1
ATOM 1749 C C . LYS A 1 230 ? -6.040 23.145 3.068 1.00 82.50 230 LYS A C 1
ATOM 1751 O O . LYS A 1 230 ? -5.144 22.812 2.301 1.00 82.50 230 LYS A O 1
ATOM 1756 N N . ILE A 1 231 ? -7.096 22.368 3.304 1.00 76.94 231 ILE A N 1
ATOM 1757 C CA . ILE A 1 231 ? -7.263 21.040 2.692 1.00 76.94 231 ILE A CA 1
ATOM 1758 C C . ILE A 1 231 ? -7.194 21.133 1.157 1.00 76.94 231 ILE A C 1
ATOM 1760 O O . ILE A 1 231 ? -6.465 20.377 0.520 1.00 76.94 231 ILE A O 1
ATOM 1764 N 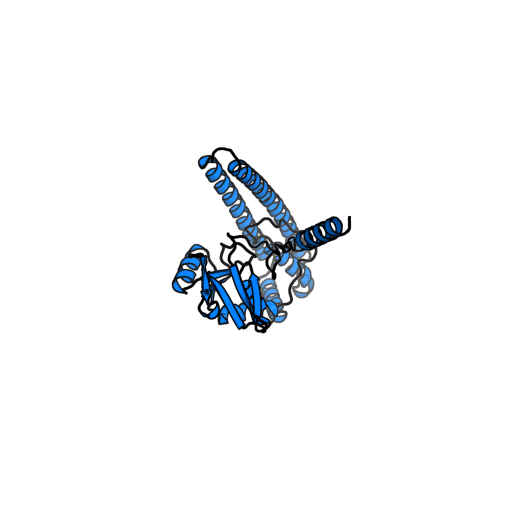N . LYS A 1 232 ? -7.891 22.101 0.543 1.00 84.44 232 LYS A N 1
ATOM 1765 C CA . LYS A 1 232 ? -7.830 22.310 -0.916 1.00 84.44 232 LYS A CA 1
ATOM 1766 C C . LYS A 1 232 ? -6.435 22.706 -1.404 1.00 84.44 232 LYS A C 1
ATOM 1768 O O . LYS A 1 232 ? -6.021 22.251 -2.466 1.00 84.44 232 LYS A O 1
ATOM 1773 N N . GLU A 1 233 ? -5.728 23.557 -0.665 1.00 85.62 233 GLU A N 1
ATOM 1774 C CA . GLU A 1 233 ? -4.357 23.971 -0.993 1.00 85.62 233 GLU A CA 1
ATOM 1775 C C . GLU A 1 233 ? -3.396 22.771 -0.963 1.00 85.62 233 GLU A C 1
ATOM 1777 O O . GLU A 1 233 ? -2.669 22.556 -1.935 1.00 85.62 233 GLU A O 1
ATOM 1782 N N . ILE A 1 234 ? -3.483 21.931 0.074 1.00 76.06 234 ILE A N 1
ATOM 1783 C CA . ILE A 1 234 ? -2.710 20.687 0.210 1.00 76.06 234 ILE A CA 1
ATOM 1784 C C . ILE A 1 234 ? -3.005 19.730 -0.951 1.00 76.06 234 ILE A C 1
ATOM 1786 O O . ILE A 1 234 ? -2.075 19.267 -1.612 1.00 76.06 234 ILE A O 1
ATOM 1790 N N . HIS A 1 235 ? -4.282 19.466 -1.256 1.00 77.50 235 HIS A N 1
ATOM 1791 C CA . HIS A 1 235 ? -4.649 18.585 -2.371 1.00 77.50 235 HIS A CA 1
ATOM 1792 C C . HIS A 1 235 ? -4.152 19.114 -3.719 1.00 77.50 235 HIS A C 1
ATOM 1794 O O . HIS A 1 235 ? -3.617 18.347 -4.511 1.00 77.50 235 HIS A O 1
ATOM 1800 N N . ASN A 1 236 ? -4.244 20.423 -3.966 1.00 84.12 236 ASN A N 1
ATOM 1801 C CA . ASN A 1 236 ? -3.722 21.014 -5.198 1.00 84.12 236 ASN A CA 1
ATOM 1802 C C . ASN A 1 236 ? -2.199 20.844 -5.325 1.00 84.12 236 ASN A C 1
ATOM 1804 O O . ASN A 1 236 ? -1.696 20.606 -6.424 1.00 84.12 236 ASN A O 1
ATOM 1808 N N . LEU A 1 237 ? -1.448 20.990 -4.228 1.00 82.12 237 LEU A N 1
ATOM 1809 C CA . LEU A 1 237 ? 0.003 20.775 -4.224 1.00 82.12 237 LEU A CA 1
ATOM 1810 C C . LEU A 1 237 ? 0.357 19.302 -4.460 1.00 82.12 237 LEU A C 1
ATOM 1812 O O . LEU A 1 237 ? 1.249 19.013 -5.257 1.00 82.12 237 LEU A O 1
ATOM 1816 N N . ARG A 1 238 ? -0.385 18.389 -3.833 1.00 77.50 238 ARG A N 1
ATOM 1817 C CA . ARG A 1 238 ? -0.295 16.940 -4.042 1.00 77.50 238 ARG A CA 1
ATOM 1818 C C . ARG A 1 238 ? -0.540 16.550 -5.504 1.00 77.50 238 ARG A C 1
ATOM 1820 O O . ARG A 1 238 ? 0.303 15.894 -6.106 1.00 77.50 238 ARG A O 1
ATOM 1827 N N . THR A 1 239 ? -1.605 17.058 -6.126 1.00 75.94 239 THR A N 1
ATOM 1828 C CA . THR A 1 239 ? -1.875 16.835 -7.558 1.00 75.94 239 THR A CA 1
ATOM 1829 C C . THR A 1 239 ? -0.740 17.353 -8.443 1.00 75.94 239 THR A C 1
ATOM 1831 O O . THR A 1 239 ? -0.342 16.682 -9.392 1.00 75.94 239 THR A O 1
ATOM 1834 N N . LYS A 1 240 ? -0.165 18.525 -8.134 1.00 86.06 240 LYS A N 1
ATOM 1835 C CA . LYS A 1 240 ? 0.999 19.046 -8.876 1.00 86.06 240 LYS A CA 1
ATOM 1836 C C . LYS A 1 240 ? 2.220 18.135 -8.753 1.00 86.06 240 LYS A C 1
ATOM 1838 O O . LYS A 1 240 ? 2.937 17.962 -9.735 1.00 86.06 240 LYS A O 1
ATOM 1843 N N . LEU A 1 241 ? 2.453 17.563 -7.573 1.00 78.25 241 LEU A N 1
ATOM 1844 C CA . LEU A 1 241 ? 3.545 16.617 -7.346 1.00 78.25 241 LEU A CA 1
ATOM 1845 C C . LEU A 1 241 ? 3.353 15.340 -8.176 1.00 78.25 241 LEU A C 1
ATOM 1847 O O . LEU A 1 241 ? 4.286 14.895 -8.838 1.00 78.25 241 LEU A O 1
ATOM 1851 N N . GLU A 1 242 ? 2.138 14.799 -8.222 1.00 71.12 242 GLU A N 1
ATOM 1852 C CA . GLU A 1 242 ? 1.831 13.622 -9.041 1.00 71.12 242 GLU A CA 1
ATOM 1853 C C . GLU A 1 242 ? 1.974 13.889 -10.542 1.00 71.12 242 GLU A C 1
ATOM 1855 O O . GLU A 1 242 ? 2.620 13.109 -11.244 1.00 71.12 242 GLU A O 1
ATOM 1860 N N . ILE A 1 243 ? 1.432 15.009 -11.034 1.00 78.44 243 ILE A N 1
ATOM 1861 C CA . ILE A 1 243 ? 1.584 15.422 -12.438 1.00 78.44 243 ILE A CA 1
ATOM 1862 C C . ILE A 1 243 ? 3.068 15.546 -12.792 1.00 78.44 243 ILE A C 1
ATOM 1864 O O . ILE A 1 243 ? 3.496 15.006 -13.813 1.00 78.44 243 ILE A O 1
ATOM 1868 N N . SER A 1 244 ? 3.863 16.173 -11.918 1.00 80.81 244 SER A N 1
ATOM 1869 C CA . SER A 1 244 ? 5.310 16.298 -12.097 1.00 80.81 244 SER A CA 1
ATOM 1870 C C . SER A 1 244 ? 5.962 14.929 -12.321 1.00 80.81 244 SER A C 1
ATOM 1872 O O . SER A 1 244 ? 6.720 14.765 -13.276 1.00 80.81 244 SER A O 1
ATOM 1874 N N . HIS A 1 245 ? 5.635 13.894 -11.541 1.00 76.19 245 HIS A N 1
ATOM 1875 C CA . HIS A 1 245 ? 6.206 12.559 -11.766 1.00 76.19 245 HIS A CA 1
ATOM 1876 C C . HIS A 1 245 ? 5.884 11.993 -13.157 1.00 76.19 245 HIS A C 1
ATOM 1878 O O . HIS A 1 245 ? 6.783 11.478 -13.828 1.00 76.19 245 HIS A O 1
ATOM 1884 N N . PHE A 1 246 ? 4.637 12.116 -13.623 1.00 74.81 246 PHE A N 1
ATOM 1885 C CA . PHE A 1 246 ? 4.249 11.658 -14.963 1.00 74.81 246 PHE A CA 1
ATOM 1886 C C . PHE A 1 246 ? 4.951 12.442 -16.076 1.00 74.81 246 PHE A C 1
ATOM 1888 O O . PHE A 1 246 ? 5.376 11.851 -17.072 1.00 74.81 246 PHE A O 1
ATOM 1895 N N . GLU A 1 247 ? 5.143 13.748 -15.899 1.00 84.06 247 GLU A N 1
ATOM 1896 C CA . GLU A 1 247 ? 5.910 14.571 -16.835 1.00 84.06 247 GLU A CA 1
ATOM 1897 C C . GLU A 1 247 ? 7.366 14.095 -16.936 1.00 84.06 247 GLU A C 1
ATOM 1899 O O . GLU A 1 247 ? 7.882 13.914 -18.044 1.00 84.06 247 GLU A O 1
ATOM 1904 N N . HIS A 1 248 ? 8.022 13.820 -15.803 1.00 83.31 248 HIS A N 1
ATOM 1905 C CA . HIS A 1 248 ? 9.395 13.302 -15.784 1.00 83.31 248 HIS A CA 1
ATOM 1906 C C . HIS A 1 248 ? 9.482 11.889 -16.380 1.00 83.31 248 HIS A C 1
ATOM 1908 O O . HIS A 1 248 ? 10.385 11.622 -17.176 1.00 83.31 248 HIS A O 1
ATOM 1914 N N . LEU A 1 249 ? 8.515 11.005 -16.106 1.00 77.38 249 LEU A N 1
ATOM 1915 C CA . LEU A 1 249 ? 8.418 9.695 -16.765 1.00 77.38 249 LEU A CA 1
ATOM 1916 C C . LEU A 1 249 ? 8.299 9.836 -18.288 1.00 77.38 249 LEU A C 1
ATOM 1918 O O . LEU A 1 249 ? 9.008 9.153 -19.033 1.00 77.38 249 LEU A O 1
ATOM 1922 N N . GLY A 1 250 ? 7.459 10.759 -18.760 1.00 79.31 250 GLY A N 1
ATOM 1923 C CA . GLY A 1 250 ? 7.325 11.077 -20.180 1.00 79.31 250 GLY A CA 1
ATOM 1924 C C . GLY A 1 250 ? 8.639 11.567 -20.796 1.00 79.31 250 GLY A C 1
ATOM 1925 O O . GLY A 1 250 ? 9.003 11.144 -21.895 1.00 79.31 250 GLY A O 1
ATOM 1926 N N . LYS A 1 251 ? 9.403 12.405 -20.082 1.00 88.56 251 LYS A N 1
ATOM 1927 C CA . LYS A 1 251 ? 10.743 12.842 -20.516 1.00 88.56 251 LYS A CA 1
ATOM 1928 C C . LYS A 1 251 ? 11.722 11.663 -20.615 1.00 88.56 251 LYS A C 1
ATOM 1930 O O . LYS A 1 251 ? 12.421 11.553 -21.622 1.00 88.56 251 LYS A O 1
ATOM 1935 N N . VAL A 1 252 ? 11.729 10.742 -19.643 1.00 83.50 252 VAL A N 1
ATOM 1936 C CA . VAL A 1 252 ? 12.567 9.525 -19.689 1.00 83.50 252 VAL A CA 1
ATOM 1937 C C . VAL A 1 252 ? 12.221 8.660 -20.901 1.00 83.50 252 VAL A C 1
ATOM 1939 O O . VAL A 1 252 ? 13.114 8.229 -21.630 1.00 83.50 252 VAL A O 1
ATOM 1942 N N . GLN A 1 253 ? 10.931 8.441 -21.172 1.00 80.75 253 GLN A N 1
ATOM 1943 C CA . GLN A 1 253 ? 10.496 7.642 -22.322 1.00 80.75 253 GLN A CA 1
ATOM 1944 C C . GLN A 1 253 ? 10.922 8.239 -23.669 1.00 80.75 253 GLN A C 1
ATOM 1946 O O . GLN A 1 253 ? 11.169 7.479 -24.601 1.00 80.75 253 GLN A O 1
ATOM 1951 N N . LYS A 1 254 ? 11.034 9.570 -23.773 1.00 87.50 254 LYS A N 1
ATOM 1952 C CA . LYS A 1 254 ? 11.520 10.258 -24.983 1.00 87.50 254 LYS A CA 1
ATOM 1953 C C . LYS A 1 254 ? 13.034 10.130 -25.185 1.00 87.50 254 LYS A C 1
ATOM 1955 O O . LYS A 1 254 ? 13.501 10.275 -26.310 1.00 87.50 254 LYS A O 1
ATOM 1960 N N . ILE A 1 255 ? 13.804 9.874 -24.125 1.00 90.44 255 ILE A N 1
ATOM 1961 C CA . ILE A 1 255 ? 15.262 9.667 -24.211 1.00 90.44 255 ILE A CA 1
ATOM 1962 C C . ILE A 1 255 ? 15.596 8.253 -24.688 1.00 90.44 255 ILE A C 1
ATOM 1964 O O . ILE A 1 255 ? 16.601 8.052 -25.372 1.00 90.44 255 ILE A O 1
ATOM 1968 N N . LEU A 1 256 ? 14.784 7.273 -24.296 1.00 84.69 256 LEU A N 1
ATOM 1969 C CA . LEU A 1 256 ? 15.035 5.858 -24.539 1.00 84.69 256 LEU A CA 1
ATOM 1970 C C . LEU A 1 256 ? 14.379 5.390 -25.838 1.00 84.69 256 LEU A C 1
ATOM 1972 O O . LEU A 1 256 ? 13.205 5.662 -26.095 1.00 84.69 256 LEU A O 1
ATOM 1976 N N . SER A 1 257 ? 15.101 4.602 -26.633 1.00 85.38 257 SER A N 1
ATOM 1977 C CA . SER A 1 257 ? 14.510 3.981 -27.817 1.00 85.38 257 SER A CA 1
ATOM 1978 C C . SER A 1 257 ? 13.450 2.942 -27.426 1.00 85.38 257 SER A C 1
ATOM 1980 O O . SER A 1 257 ? 13.425 2.415 -26.308 1.00 85.38 257 SER A O 1
ATOM 1982 N N . LEU A 1 258 ? 12.544 2.628 -28.354 1.00 78.44 258 LEU A N 1
ATOM 1983 C CA . LEU A 1 258 ? 11.542 1.582 -28.140 1.00 78.44 258 LEU A CA 1
ATOM 1984 C C . LEU A 1 258 ? 12.199 0.222 -27.843 1.00 78.44 258 LEU A C 1
ATOM 1986 O O . LEU A 1 258 ? 11.732 -0.505 -26.967 1.00 78.44 258 LEU A O 1
ATOM 1990 N N . GLU A 1 259 ? 13.303 -0.091 -28.522 1.00 80.94 259 GLU A N 1
ATOM 1991 C CA . GLU A 1 259 ? 14.041 -1.339 -28.315 1.00 80.94 259 GLU A CA 1
ATOM 1992 C C . GLU A 1 259 ? 14.761 -1.374 -26.965 1.00 80.94 259 GLU A C 1
ATOM 1994 O O . GLU A 1 259 ? 14.656 -2.373 -26.258 1.00 80.94 259 GLU A O 1
ATOM 1999 N N . GLN A 1 260 ? 15.369 -0.266 -26.525 1.00 82.62 260 GLN A N 1
ATOM 2000 C CA . GLN A 1 260 ? 15.976 -0.163 -25.190 1.00 82.62 260 GLN A CA 1
ATOM 2001 C C . GLN A 1 260 ? 14.938 -0.385 -24.078 1.00 82.62 260 GLN A C 1
ATOM 2003 O O . GLN A 1 260 ? 15.190 -1.113 -23.117 1.00 82.62 260 GLN A O 1
ATOM 2008 N N . ARG A 1 261 ? 13.731 0.178 -24.231 1.00 78.38 261 ARG A N 1
ATOM 2009 C CA . ARG A 1 261 ? 12.621 -0.028 -23.284 1.00 78.38 261 ARG A CA 1
ATOM 2010 C C . ARG A 1 261 ? 12.126 -1.477 -23.274 1.00 78.38 261 ARG A C 1
ATOM 2012 O O . ARG A 1 261 ? 11.941 -2.052 -22.202 1.00 78.38 261 ARG A O 1
ATOM 2019 N N . LYS A 1 262 ? 11.946 -2.098 -24.446 1.00 78.81 262 LYS A N 1
ATOM 2020 C CA . LYS A 1 262 ? 11.555 -3.518 -24.555 1.00 78.81 262 LYS A CA 1
ATOM 2021 C C . LYS A 1 262 ? 12.615 -4.448 -23.970 1.00 78.81 262 LYS A C 1
ATOM 2023 O O . LYS A 1 262 ? 12.267 -5.413 -23.293 1.00 78.81 262 LYS A O 1
ATOM 2028 N N . GLN A 1 263 ? 13.892 -4.174 -24.227 1.00 81.75 263 GLN A N 1
ATOM 2029 C CA . GLN A 1 263 ? 15.004 -4.959 -23.705 1.00 81.75 263 GLN A CA 1
ATOM 2030 C C . GLN A 1 263 ? 15.072 -4.862 -22.182 1.00 81.75 263 GLN A C 1
ATOM 2032 O O . GLN A 1 263 ? 15.154 -5.892 -21.517 1.00 81.75 263 GLN A O 1
ATOM 2037 N N . CYS A 1 264 ? 14.935 -3.655 -21.631 1.00 76.31 264 CYS A N 1
ATOM 2038 C CA . CYS A 1 264 ? 14.843 -3.447 -20.192 1.00 76.31 264 CYS A CA 1
ATOM 2039 C C . CYS A 1 264 ? 13.683 -4.253 -19.586 1.00 76.31 264 CYS A C 1
ATOM 2041 O O . CYS A 1 264 ? 13.905 -5.050 -18.678 1.00 76.31 264 CYS A O 1
ATOM 2043 N N . LYS A 1 265 ? 12.483 -4.184 -20.181 1.00 71.38 265 LYS A N 1
ATOM 2044 C CA . LYS A 1 265 ? 11.321 -4.983 -19.751 1.00 71.38 265 LYS A CA 1
ATOM 2045 C C . LYS A 1 265 ? 11.599 -6.493 -19.772 1.00 71.38 265 LYS A C 1
ATOM 2047 O O . LYS A 1 265 ? 11.291 -7.189 -18.809 1.00 71.38 265 LYS A O 1
ATOM 2052 N N . LYS A 1 266 ? 12.219 -7.012 -20.838 1.00 74.25 266 LYS A N 1
ATOM 2053 C CA . LYS A 1 266 ? 12.602 -8.435 -20.939 1.00 74.25 266 LYS A CA 1
ATOM 2054 C C . LYS A 1 266 ? 13.631 -8.835 -19.876 1.00 74.25 266 LYS A C 1
ATOM 2056 O O . LYS A 1 266 ? 13.509 -9.911 -19.297 1.00 74.25 266 LYS A O 1
ATOM 2061 N N . MET A 1 267 ? 14.624 -7.987 -19.609 1.00 69.75 267 MET A N 1
ATOM 2062 C CA . MET A 1 267 ? 15.639 -8.226 -18.578 1.00 69.75 267 MET A CA 1
ATOM 2063 C C . MET A 1 267 ? 15.027 -8.265 -17.177 1.00 69.75 267 MET A C 1
ATOM 2065 O O . MET A 1 267 ? 15.331 -9.179 -16.412 1.00 69.75 267 MET A O 1
ATOM 2069 N N . CYS A 1 268 ? 14.133 -7.324 -16.868 1.00 61.03 268 CYS A N 1
ATOM 2070 C CA . CYS A 1 268 ? 13.389 -7.301 -15.610 1.00 61.03 268 CYS A CA 1
ATOM 2071 C C . CYS A 1 268 ? 12.546 -8.574 -15.437 1.00 61.03 268 CYS A C 1
ATOM 2073 O O . CYS A 1 268 ? 12.619 -9.211 -14.390 1.00 61.03 268 CYS A O 1
ATOM 2075 N N . ASN A 1 269 ? 11.835 -9.003 -16.486 1.00 59.31 269 ASN A N 1
ATOM 2076 C CA . ASN A 1 269 ? 11.020 -10.223 -16.462 1.00 59.31 269 ASN A CA 1
ATOM 2077 C C . ASN A 1 269 ? 11.852 -11.510 -16.322 1.00 59.31 269 ASN A C 1
ATOM 2079 O O . ASN A 1 269 ? 11.377 -12.489 -15.763 1.00 59.31 269 ASN A O 1
ATOM 2083 N N . LYS A 1 270 ? 13.087 -11.541 -16.842 1.00 60.81 270 LYS A N 1
ATOM 2084 C CA . LYS A 1 270 ? 13.969 -12.717 -16.745 1.00 60.81 270 LYS A CA 1
ATOM 2085 C C . LYS A 1 270 ? 14.657 -12.826 -15.381 1.00 60.81 270 LYS A C 1
ATOM 2087 O O . LYS A 1 270 ? 14.904 -13.934 -14.918 1.00 60.81 270 LYS A O 1
ATOM 2092 N N . LYS A 1 271 ? 14.994 -11.693 -14.752 1.00 59.03 271 LYS A N 1
ATOM 2093 C CA . LYS A 1 271 ? 15.641 -11.649 -13.427 1.00 59.03 271 LYS A CA 1
ATOM 2094 C C . LYS A 1 271 ? 14.649 -11.832 -12.267 1.00 59.03 271 LYS A C 1
ATOM 2096 O O . LYS A 1 271 ? 15.089 -12.084 -11.152 1.00 59.03 271 LYS A O 1
ATOM 2101 N N . MET A 1 272 ? 13.338 -11.743 -12.508 1.00 47.97 272 MET A N 1
ATOM 2102 C CA . MET A 1 272 ? 12.298 -11.899 -11.485 1.00 47.97 272 MET A CA 1
ATOM 2103 C C . MET A 1 272 ? 11.159 -12.781 -11.999 1.00 47.97 272 MET A C 1
ATOM 2105 O O . MET A 1 272 ? 10.438 -12.395 -12.912 1.00 47.97 272 MET A O 1
ATOM 2109 N N . GLY A 1 273 ? 10.970 -13.949 -11.382 1.00 41.78 273 GLY A N 1
ATOM 2110 C CA . GLY A 1 273 ? 9.990 -14.960 -11.794 1.00 41.78 273 GLY A CA 1
ATOM 2111 C C . GLY A 1 273 ? 8.515 -14.536 -11.802 1.00 41.78 273 GLY A C 1
ATOM 2112 O O . GLY A 1 273 ? 7.716 -15.271 -12.361 1.00 41.78 273 GLY A O 1
ATOM 2113 N N . SER A 1 274 ? 8.131 -13.383 -11.241 1.00 47.22 274 SER A N 1
ATOM 2114 C CA . SER A 1 274 ? 6.804 -12.762 -11.418 1.00 47.22 274 SER A CA 1
ATOM 2115 C C . SER A 1 274 ? 6.672 -11.524 -10.525 1.00 47.22 274 SER A C 1
ATOM 2117 O O . SER A 1 274 ? 6.693 -11.641 -9.299 1.00 47.22 274 SER A O 1
ATOM 2119 N N . GLY A 1 275 ? 6.456 -10.349 -11.121 1.00 44.78 275 GLY A N 1
ATOM 2120 C CA . GLY A 1 275 ? 5.972 -9.156 -10.419 1.00 44.78 275 GLY A CA 1
ATOM 2121 C C . GLY A 1 275 ? 6.937 -7.975 -10.424 1.00 44.78 275 GLY A C 1
ATOM 2122 O O . GLY A 1 275 ? 7.844 -7.900 -9.603 1.00 44.78 275 GLY A O 1
ATOM 2123 N N . TRP A 1 276 ? 6.667 -7.012 -11.304 1.00 41.69 276 TRP A N 1
ATOM 2124 C CA . TRP A 1 276 ? 6.977 -5.604 -11.060 1.00 41.69 276 TRP A CA 1
ATOM 2125 C C . TRP A 1 276 ? 5.911 -4.717 -11.732 1.00 41.69 276 TRP A C 1
ATOM 2127 O O . TRP A 1 276 ? 5.419 -5.085 -12.806 1.00 41.69 276 TRP A O 1
ATOM 2137 N N . PRO A 1 277 ? 5.528 -3.579 -11.118 1.00 38.25 277 PRO A N 1
ATOM 2138 C CA . PRO A 1 277 ? 4.396 -2.750 -11.520 1.00 38.25 277 PRO A CA 1
ATOM 2139 C C . PRO A 1 277 ? 4.786 -1.856 -12.697 1.00 38.25 277 PRO A C 1
ATOM 2141 O O . PRO A 1 277 ? 5.053 -0.674 -12.542 1.00 38.25 277 PRO A O 1
ATOM 2144 N N . MET A 1 278 ? 4.885 -2.428 -13.892 1.00 36.66 278 MET A N 1
ATOM 2145 C CA . MET A 1 278 ? 5.126 -1.660 -15.118 1.00 36.66 278 MET A CA 1
ATOM 2146 C C . MET A 1 278 ? 4.260 -2.208 -16.255 1.00 36.66 278 MET A C 1
ATOM 2148 O O . MET A 1 278 ? 4.748 -2.632 -17.309 1.00 36.66 278 MET A O 1
ATOM 2152 N N . THR A 1 279 ? 2.948 -2.217 -16.031 1.00 30.16 279 THR A N 1
ATOM 2153 C CA . THR A 1 279 ? 1.963 -2.172 -17.114 1.00 30.16 279 THR A CA 1
ATOM 2154 C C . THR A 1 279 ? 1.535 -0.720 -17.297 1.00 30.16 279 THR A C 1
ATOM 2156 O O . THR A 1 279 ? 0.620 -0.241 -16.633 1.00 30.16 279 THR A O 1
ATOM 2159 N N . HIS A 1 280 ? 2.241 -0.022 -18.182 1.00 33.50 280 HIS A N 1
ATOM 2160 C CA . HIS A 1 280 ? 1.629 0.997 -19.026 1.00 33.50 280 HIS A CA 1
ATOM 2161 C C . HIS A 1 280 ? 1.507 0.397 -20.423 1.00 33.50 280 HIS A C 1
ATOM 2163 O O . HIS A 1 280 ? 2.493 -0.257 -20.854 1.00 33.50 280 HIS A O 1
#

Radius of gyration: 26.17 Å; Cα contacts (8 Å, |Δi|>4): 319; chains: 1; bounding box: 47×52×102 Å

Mean predicted aligned error: 17.77 Å